Protein AF-A0A8W8KT89-F1 (afdb_monomer_lite)

Structure (mmCIF, N/CA/C/O backbone):
data_AF-A0A8W8KT89-F1
#
_entry.id   AF-A0A8W8KT89-F1
#
loop_
_atom_site.group_PDB
_atom_site.id
_atom_site.type_symbol
_atom_site.label_atom_id
_atom_site.label_alt_id
_atom_site.label_comp_id
_atom_site.label_asym_id
_atom_site.label_entity_id
_atom_site.label_seq_id
_atom_site.pdbx_PDB_ins_code
_atom_site.Cartn_x
_atom_site.Cartn_y
_atom_site.Cartn_z
_atom_site.occupancy
_atom_site.B_iso_or_equiv
_atom_site.auth_seq_id
_atom_site.auth_comp_id
_atom_site.auth_asym_id
_atom_site.auth_atom_id
_atom_site.pdbx_PDB_model_num
ATOM 1 N N . GLU A 1 1 ? -11.432 0.032 12.625 1.00 91.94 1 GLU A N 1
ATOM 2 C CA . GLU A 1 1 ? -12.536 -0.492 11.787 1.00 91.94 1 GLU A CA 1
ATOM 3 C C . GLU A 1 1 ? -13.629 0.538 11.525 1.00 91.94 1 GLU A C 1
ATOM 5 O O . GLU A 1 1 ? -14.061 0.648 10.392 1.00 91.94 1 GLU A O 1
ATOM 10 N N . ASN A 1 2 ? -14.069 1.304 12.526 1.00 95.12 2 ASN A N 1
ATOM 11 C CA . ASN A 1 2 ? -15.087 2.347 12.356 1.00 95.12 2 ASN A CA 1
ATOM 12 C C . ASN A 1 2 ? -14.572 3.722 12.818 1.00 95.12 2 ASN A C 1
ATOM 14 O O . ASN A 1 2 ? -13.565 3.812 13.529 1.00 95.12 2 ASN A O 1
ATOM 18 N N . ILE A 1 3 ? -15.290 4.781 12.432 1.00 96.19 3 ILE A N 1
ATOM 19 C CA . ILE A 1 3 ? -14.916 6.166 12.741 1.00 96.19 3 ILE A CA 1
ATOM 20 C C . ILE A 1 3 ? -14.977 6.481 14.244 1.00 96.19 3 ILE A C 1
ATOM 22 O O . ILE A 1 3 ? -14.142 7.232 14.736 1.00 96.19 3 ILE A O 1
ATOM 26 N N . PHE A 1 4 ? -15.885 5.858 15.007 1.00 96.62 4 PHE A N 1
ATOM 27 C CA . PHE A 1 4 ? -15.988 6.073 16.457 1.00 96.62 4 PHE A CA 1
ATOM 28 C C . PHE A 1 4 ? -14.731 5.594 17.189 1.00 96.62 4 PHE A C 1
ATOM 30 O O . PHE A 1 4 ? -14.182 6.323 18.011 1.00 96.62 4 PHE A O 1
ATOM 37 N N . GLY A 1 5 ? -14.238 4.397 16.856 1.00 95.75 5 GLY A N 1
ATOM 38 C CA . GLY A 1 5 ? -12.979 3.874 17.382 1.00 95.75 5 GLY A CA 1
ATOM 39 C C . GLY A 1 5 ? -11.785 4.750 16.994 1.00 95.75 5 GLY A C 1
ATOM 40 O O . GLY A 1 5 ? -10.947 5.040 17.843 1.00 95.75 5 GLY A O 1
ATOM 41 N N . ALA A 1 6 ? -11.733 5.228 15.744 1.00 96.44 6 ALA A N 1
ATOM 42 C CA . ALA A 1 6 ? -10.672 6.128 15.282 1.00 96.44 6 ALA A CA 1
ATOM 43 C C . ALA A 1 6 ? -10.654 7.448 16.070 1.00 96.44 6 ALA A C 1
ATOM 45 O O . ALA A 1 6 ? -9.627 7.809 16.642 1.00 96.44 6 ALA A O 1
ATOM 46 N N . VAL A 1 7 ? -11.804 8.120 16.179 1.00 96.31 7 VAL A N 1
ATOM 47 C CA . VAL A 1 7 ? -11.950 9.369 16.940 1.00 96.31 7 VAL A CA 1
ATOM 48 C C . VAL A 1 7 ? -11.612 9.155 18.415 1.00 96.31 7 VAL A C 1
ATOM 50 O O . VAL A 1 7 ? -10.876 9.949 18.996 1.00 96.31 7 VAL A O 1
ATOM 53 N N . LYS A 1 8 ? -12.080 8.058 19.023 1.00 96.00 8 LYS A N 1
ATOM 54 C CA . LYS A 1 8 ? -11.758 7.721 20.414 1.00 96.00 8 LYS A CA 1
ATOM 55 C C . LYS A 1 8 ? -10.253 7.564 20.633 1.00 96.00 8 LYS A C 1
ATOM 57 O O . LYS A 1 8 ? -9.749 8.070 21.631 1.00 96.00 8 LYS A O 1
ATOM 62 N N . ASN A 1 9 ? -9.548 6.897 19.720 1.00 94.56 9 ASN A N 1
ATOM 63 C CA . ASN A 1 9 ? -8.099 6.709 19.824 1.00 94.56 9 ASN A CA 1
ATOM 64 C C . ASN A 1 9 ? -7.338 8.035 19.684 1.00 94.56 9 ASN A C 1
ATOM 66 O O . ASN A 1 9 ? -6.440 8.294 20.478 1.00 94.56 9 ASN A O 1
ATOM 70 N N . ILE A 1 10 ? -7.747 8.911 18.759 1.00 94.19 10 ILE A N 1
ATOM 71 C CA . ILE A 1 10 ? -7.170 10.261 18.633 1.00 94.19 10 ILE A CA 1
ATOM 72 C C . ILE A 1 10 ? -7.368 11.055 19.932 1.00 94.19 10 ILE A C 1
ATOM 74 O O . ILE A 1 10 ? -6.449 11.727 20.407 1.00 94.19 10 ILE A O 1
ATOM 78 N N . ILE A 1 11 ? -8.556 10.961 20.539 1.00 93.81 11 ILE A N 1
ATOM 79 C CA . ILE A 1 11 ? -8.840 11.611 21.822 1.00 93.81 11 ILE A CA 1
ATOM 80 C C . ILE A 1 11 ? -7.943 11.044 22.928 1.00 93.81 11 ILE A C 1
ATOM 82 O O . ILE A 1 11 ? -7.330 11.826 23.649 1.00 93.81 11 ILE A O 1
ATOM 86 N N . ASP A 1 12 ? -7.811 9.719 23.041 1.00 93.12 12 ASP A N 1
ATOM 87 C CA . ASP A 1 12 ? -6.927 9.083 24.028 1.00 93.12 12 ASP A CA 1
ATOM 88 C C . ASP A 1 12 ? -5.473 9.552 23.899 1.00 93.12 12 ASP A C 1
ATOM 90 O O . ASP A 1 12 ? -4.820 9.828 24.904 1.00 93.12 12 ASP A O 1
ATOM 94 N N . GLU A 1 13 ? -4.947 9.620 22.674 1.00 92.25 13 GLU A N 1
ATOM 95 C CA . GLU A 1 13 ? -3.580 10.075 22.406 1.00 92.25 13 GLU A CA 1
ATOM 96 C C . GLU A 1 13 ? -3.400 11.548 22.781 1.00 92.25 13 GLU A C 1
ATOM 98 O O . GLU A 1 13 ? -2.441 11.906 23.468 1.00 92.25 13 GLU A O 1
ATOM 103 N N . THR A 1 14 ? -4.369 12.390 22.421 1.00 90.94 14 THR A N 1
ATOM 104 C CA . THR A 1 14 ? -4.358 13.822 22.749 1.00 90.94 14 THR A CA 1
ATOM 105 C C . THR A 1 14 ? -4.459 14.065 24.259 1.00 90.94 14 THR A C 1
ATOM 107 O O . THR A 1 14 ? -3.798 14.954 24.796 1.00 90.94 14 THR A O 1
ATOM 110 N N . LEU A 1 15 ? -5.250 13.264 24.980 1.00 90.00 15 LEU A N 1
ATOM 111 C CA . LEU A 1 15 ? -5.388 13.363 26.437 1.00 90.00 15 LEU A CA 1
ATOM 112 C C . LEU A 1 15 ? -4.126 12.904 27.187 1.00 90.00 15 LEU A C 1
ATOM 114 O O . LEU A 1 15 ? -3.867 13.385 28.292 1.00 90.00 15 LEU A O 1
ATOM 118 N N . LYS A 1 16 ? -3.336 11.995 26.598 1.00 87.88 16 LYS A N 1
ATOM 119 C CA . LYS A 1 16 ? -2.033 11.554 27.131 1.00 87.88 16 LYS A CA 1
ATOM 120 C C . LYS A 1 16 ? -0.905 12.555 26.863 1.00 87.88 1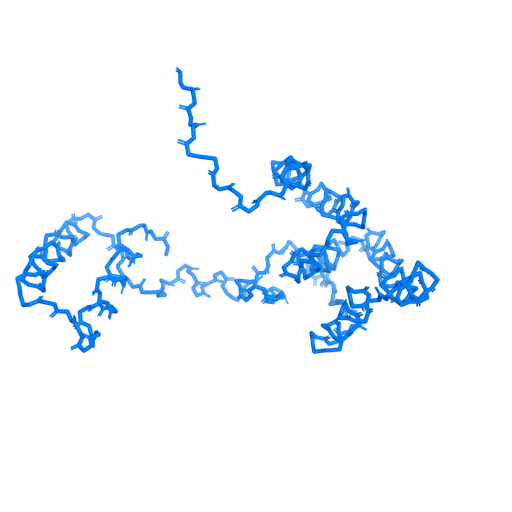6 LYS A C 1
ATOM 122 O O . LYS A 1 16 ? 0.124 12.493 27.538 1.00 87.88 16 LYS A O 1
ATOM 127 N N . ALA A 1 17 ? -1.063 13.456 25.893 1.00 86.12 17 ALA A N 1
ATOM 128 C CA . ALA A 1 17 ? -0.056 14.460 25.571 1.00 86.12 17 ALA A CA 1
ATOM 129 C C . ALA A 1 17 ? 0.103 15.484 26.716 1.00 86.12 17 ALA A C 1
ATOM 131 O O . ALA A 1 17 ? -0.873 15.958 27.296 1.00 86.12 17 ALA A O 1
ATOM 132 N N . LYS A 1 18 ? 1.353 15.849 27.042 1.00 68.69 18 LYS A N 1
ATOM 133 C CA . LYS A 1 18 ? 1.703 16.692 28.208 1.00 68.69 18 LYS A CA 1
ATOM 134 C C . LYS A 1 18 ? 1.231 18.155 28.117 1.00 68.69 18 LYS A C 1
ATOM 136 O O . LYS A 1 18 ? 1.297 18.861 29.115 1.00 68.69 18 LYS A O 1
ATOM 141 N N . SER A 1 19 ? 0.792 18.620 26.948 1.00 68.94 19 SER A N 1
ATOM 142 C CA . SER A 1 19 ? 0.569 20.040 26.632 1.00 68.94 19 SER A CA 1
ATOM 143 C C . SER A 1 19 ? -0.903 20.426 26.433 1.00 68.94 19 SER A C 1
ATOM 145 O O . SER A 1 19 ? -1.191 21.457 25.825 1.00 68.94 19 SER A O 1
ATOM 147 N N . THR A 1 20 ? -1.847 19.604 26.889 1.00 69.38 20 THR A N 1
ATOM 148 C CA . THR A 1 20 ? -3.274 19.862 26.660 1.00 69.38 20 THR A CA 1
ATOM 149 C C . THR A 1 20 ? -3.823 20.819 27.715 1.00 69.38 20 THR A C 1
ATOM 151 O O . THR A 1 20 ? -3.840 20.501 28.902 1.00 69.38 20 THR A O 1
ATOM 154 N N . ASP A 1 21 ? -4.285 21.988 27.264 1.00 84.19 21 ASP A N 1
ATOM 155 C CA . ASP A 1 21 ? -4.989 22.974 28.088 1.00 84.19 21 ASP A CA 1
ATOM 156 C C . ASP A 1 21 ? -6.115 22.326 28.919 1.00 84.19 21 ASP A C 1
ATOM 158 O O . ASP A 1 21 ? -6.858 21.468 28.430 1.00 84.19 21 ASP A O 1
ATOM 162 N N . GLN A 1 22 ? -6.249 22.741 30.181 1.00 86.12 22 GLN A N 1
ATOM 163 C CA . GLN A 1 22 ? -7.135 22.092 31.150 1.00 86.12 22 GLN A CA 1
ATOM 164 C C . GLN A 1 22 ? -8.619 22.205 30.763 1.00 86.12 22 GLN A C 1
ATOM 166 O O . GLN A 1 22 ? -9.406 21.302 31.059 1.00 86.12 22 GLN A O 1
ATOM 171 N N . GLU A 1 23 ? -9.024 23.287 30.094 1.00 88.56 23 GLU A N 1
ATOM 172 C CA . GLU A 1 23 ? -10.396 23.455 29.615 1.00 88.56 23 GLU A CA 1
ATOM 173 C C . GLU A 1 23 ? -10.666 22.561 28.399 1.00 88.56 23 GLU A C 1
ATOM 175 O O . GLU A 1 23 ? -11.680 21.853 28.353 1.00 88.56 23 GLU A O 1
ATOM 180 N N . LYS A 1 24 ? -9.732 22.524 27.439 1.00 88.19 24 LYS A N 1
ATOM 181 C CA . LYS A 1 24 ? -9.804 21.605 26.290 1.00 88.19 24 LYS A CA 1
ATOM 182 C C . LYS A 1 24 ? -9.860 20.149 26.740 1.00 88.19 24 LYS A C 1
ATOM 184 O O . LYS A 1 24 ? -10.676 19.388 26.223 1.00 88.19 24 LYS A O 1
ATOM 189 N N . LYS A 1 25 ? -9.059 19.781 27.741 1.00 90.06 25 LYS A N 1
ATOM 190 C CA . LYS A 1 25 ? -9.043 18.439 28.326 1.00 90.06 25 LYS A CA 1
ATOM 191 C C . LYS A 1 25 ? -10.423 18.031 28.844 1.00 90.06 25 LYS A C 1
ATOM 193 O O . LYS A 1 25 ? -10.951 17.010 28.411 1.00 90.06 25 LYS A O 1
ATOM 198 N N . LYS A 1 26 ? -11.059 18.874 29.666 1.00 92.31 26 LYS A N 1
ATOM 199 C CA . LYS A 1 26 ? -12.420 18.627 30.179 1.00 92.31 26 LYS A CA 1
ATOM 200 C C . LYS A 1 26 ? -13.448 18.465 29.056 1.00 92.31 26 LYS A C 1
ATOM 202 O O . LYS A 1 26 ? -14.294 17.574 29.110 1.00 92.31 26 LYS A O 1
ATOM 207 N N . LYS A 1 27 ? -13.380 19.311 28.019 1.00 93.69 27 LYS A N 1
ATOM 208 C CA . LYS A 1 27 ? -14.268 19.220 26.845 1.00 93.69 27 LYS A CA 1
ATOM 209 C C . LYS A 1 27 ? -14.081 17.896 26.094 1.00 93.69 27 LYS A C 1
ATOM 211 O O . LYS A 1 27 ? -15.073 17.270 25.719 1.00 93.69 27 LYS A O 1
ATOM 216 N N . MET A 1 28 ? -12.837 17.454 25.908 1.00 93.69 28 MET A N 1
ATOM 217 C CA . MET A 1 28 ? -12.517 16.183 25.252 1.00 93.69 28 MET A CA 1
ATOM 218 C C . MET A 1 28 ? -12.957 14.972 26.077 1.00 93.69 28 MET A C 1
ATOM 220 O O . MET A 1 28 ? -13.547 14.058 25.511 1.00 93.69 28 MET A O 1
ATOM 224 N N . GLU A 1 29 ? -12.747 14.979 27.394 1.00 94.88 29 GLU A N 1
ATOM 225 C CA . GLU A 1 29 ? -13.217 13.920 28.303 1.00 94.88 29 GLU A CA 1
ATOM 226 C C . GLU A 1 29 ? -14.750 13.802 28.279 1.00 94.88 29 GLU A C 1
ATOM 228 O O . GLU A 1 29 ? -15.299 12.703 28.172 1.00 94.88 29 GLU A O 1
ATOM 233 N N . HIS A 1 30 ? -15.459 14.936 28.287 1.00 95.88 30 HIS A N 1
ATOM 234 C CA . HIS A 1 30 ? -16.921 14.956 28.172 1.00 95.88 30 HIS A CA 1
ATOM 235 C C . HIS A 1 30 ? -17.408 14.394 26.834 1.00 95.88 30 HIS A C 1
ATOM 237 O O . HIS A 1 30 ? -18.320 13.564 26.790 1.00 95.88 30 HIS A O 1
ATOM 243 N N . PHE A 1 31 ? -16.792 14.820 25.728 1.00 96.81 31 PHE A N 1
ATOM 244 C CA . PHE A 1 31 ? -17.122 14.301 24.402 1.00 96.81 31 PHE A CA 1
ATOM 245 C C . PHE A 1 31 ? -16.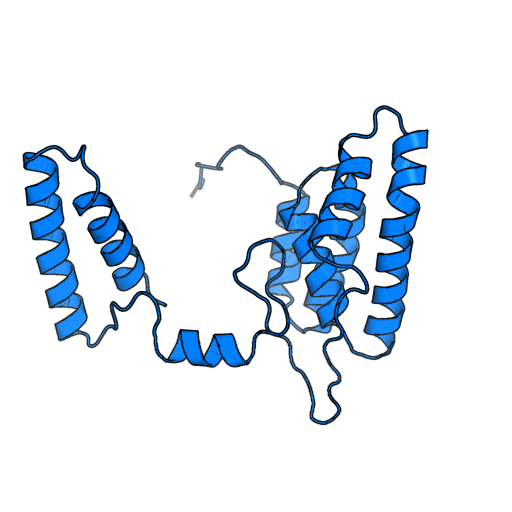814 12.804 24.287 1.00 96.81 31 PHE A C 1
ATOM 247 O O . PHE A 1 31 ? -17.642 12.046 23.782 1.00 96.81 31 PHE A O 1
ATOM 254 N N . GLN A 1 32 ? -15.673 12.359 24.819 1.00 96.81 32 GLN A N 1
ATOM 255 C CA . GLN A 1 32 ? -15.297 10.951 24.856 1.00 96.81 32 GLN A CA 1
ATOM 256 C C . GLN A 1 32 ? -16.321 10.113 25.620 1.00 96.81 32 GLN A C 1
ATOM 258 O O . GLN A 1 32 ? -16.725 9.068 25.121 1.00 96.81 32 GLN A O 1
ATOM 263 N N . SER A 1 33 ? -16.780 10.575 26.786 1.00 97.19 33 SER A N 1
ATOM 264 C CA . SER A 1 33 ? -17.811 9.883 27.568 1.00 97.19 33 SER A CA 1
ATOM 265 C C . SER A 1 33 ? -19.100 9.700 26.759 1.00 97.19 33 SER A C 1
ATOM 267 O O . SER A 1 33 ? -19.625 8.590 26.655 1.00 97.19 33 SER A O 1
ATOM 269 N N . LYS A 1 34 ? -19.566 10.756 26.076 1.00 97.94 34 LYS A N 1
ATOM 270 C CA . LYS A 1 34 ? -20.728 10.669 25.176 1.00 97.94 34 LYS A CA 1
ATOM 271 C C . LYS A 1 34 ? -20.506 9.689 24.023 1.00 97.94 34 LYS A C 1
ATOM 273 O O . LYS A 1 34 ? -21.401 8.903 23.722 1.00 97.94 34 LYS A O 1
ATOM 278 N N . LEU A 1 35 ? -19.326 9.718 23.400 1.00 97.81 35 LEU A N 1
ATOM 279 C CA . LEU A 1 35 ? -18.951 8.811 22.315 1.00 97.81 35 LEU A CA 1
ATOM 280 C C . LEU A 1 35 ? -18.946 7.352 22.784 1.00 97.81 35 LEU A C 1
ATOM 282 O O . LEU A 1 35 ? -19.507 6.493 22.106 1.00 97.81 35 LEU A O 1
ATOM 286 N N . VAL A 1 36 ? -18.345 7.072 23.945 1.00 97.81 36 VAL A N 1
ATOM 287 C CA . VAL A 1 36 ? -18.273 5.725 24.528 1.00 97.81 36 VAL A CA 1
ATOM 288 C C . VAL A 1 36 ? -19.665 5.206 24.860 1.00 97.81 36 VAL A C 1
ATOM 290 O O . VAL A 1 36 ? -19.997 4.092 24.459 1.00 97.81 36 VAL A O 1
ATOM 293 N N . ASN A 1 37 ? -20.501 6.023 25.505 1.00 98.06 37 ASN A N 1
ATOM 294 C CA . ASN A 1 37 ? -21.879 5.650 25.815 1.00 98.06 37 ASN A CA 1
ATOM 295 C C . ASN A 1 37 ? -22.665 5.346 24.535 1.00 98.06 37 ASN A C 1
ATOM 297 O O . ASN A 1 37 ? -23.291 4.294 24.432 1.00 98.06 37 ASN A O 1
ATOM 301 N N . PHE A 1 38 ? -22.584 6.213 23.519 1.00 98.00 38 PHE A N 1
ATOM 302 C CA . PHE A 1 38 ? -23.246 5.973 22.236 1.00 98.00 38 PHE A CA 1
ATOM 303 C C . PHE A 1 38 ? -22.792 4.650 21.607 1.00 98.00 38 PHE A C 1
ATOM 305 O O . PHE A 1 38 ? -23.626 3.815 21.257 1.00 98.00 38 PHE A O 1
ATOM 312 N N . ALA A 1 39 ? -21.480 4.424 21.519 1.00 97.38 39 ALA A N 1
ATOM 313 C CA . ALA A 1 39 ? -20.924 3.204 20.950 1.00 97.38 39 ALA A CA 1
ATOM 314 C C . ALA A 1 39 ? -21.391 1.951 21.702 1.00 97.38 39 ALA A C 1
ATOM 316 O O . ALA A 1 39 ? -21.790 0.984 21.060 1.00 97.38 39 ALA A O 1
ATOM 317 N N . GLN A 1 40 ? -21.426 1.986 23.038 1.00 96.69 40 GLN A N 1
ATOM 318 C CA . GLN A 1 40 ? -21.960 0.894 23.857 1.00 96.69 40 GLN A CA 1
ATOM 319 C C . GLN A 1 40 ? -23.437 0.626 23.550 1.00 96.69 40 GLN A C 1
ATOM 321 O O . GLN A 1 40 ? -23.791 -0.513 23.259 1.00 96.69 40 GLN A O 1
ATOM 326 N N . THR A 1 41 ? -24.289 1.662 23.522 1.00 97.56 41 THR A N 1
ATOM 327 C CA . THR A 1 41 ? -25.724 1.490 23.207 1.00 97.56 41 THR A CA 1
ATOM 328 C C . THR A 1 41 ? -25.980 0.949 21.800 1.00 97.56 41 THR A C 1
ATOM 330 O O . THR A 1 41 ? -27.024 0.353 21.548 1.00 97.56 41 THR A O 1
ATOM 333 N N . LYS A 1 42 ? -25.038 1.157 20.874 1.00 97.19 42 LYS A N 1
ATOM 334 C CA . LYS A 1 42 ? -25.119 0.700 19.483 1.00 97.19 42 LYS A CA 1
ATOM 335 C C . LYS A 1 42 ? -24.310 -0.570 19.206 1.00 97.19 42 LYS A C 1
ATOM 337 O O . LYS A 1 42 ? -24.284 -1.012 18.063 1.00 97.19 42 LYS A O 1
ATOM 342 N N . GLY A 1 43 ? -23.644 -1.149 20.210 1.00 95.38 43 GLY A N 1
ATOM 343 C CA . GLY A 1 43 ? -22.795 -2.332 20.036 1.00 95.38 43 GLY A CA 1
ATOM 344 C C . GLY A 1 43 ? -21.567 -2.102 19.141 1.00 95.38 43 GLY A C 1
ATOM 345 O O . GLY A 1 43 ? -21.067 -3.036 18.520 1.00 95.38 43 GLY A O 1
ATOM 346 N N . ILE A 1 44 ? -21.077 -0.865 19.040 1.00 95.69 44 ILE A N 1
ATOM 347 C CA . ILE A 1 44 ? -19.941 -0.497 18.188 1.00 95.69 44 ILE A CA 1
ATOM 348 C C . ILE A 1 44 ? -18.629 -0.775 18.929 1.00 95.69 44 ILE A C 1
ATOM 350 O O . ILE A 1 44 ? -18.368 -0.231 20.003 1.00 95.69 44 ILE A O 1
ATOM 354 N N . CYS A 1 45 ? -17.755 -1.584 18.328 1.00 94.31 45 CYS A N 1
ATOM 355 C CA . CYS A 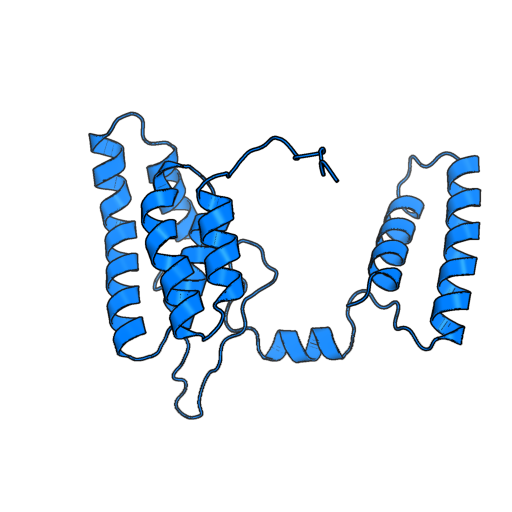1 45 ? -16.429 -1.859 18.877 1.00 94.31 45 CYS A CA 1
ATOM 356 C C . CYS A 1 45 ? -15.518 -0.620 18.783 1.00 94.31 45 CYS A C 1
ATOM 358 O O . CYS A 1 45 ? -15.254 -0.121 17.690 1.00 94.31 45 CYS A O 1
ATOM 360 N N . LEU A 1 46 ? -14.989 -0.157 19.920 1.00 96.00 46 LEU A N 1
ATOM 361 C CA . LEU A 1 46 ? -14.048 0.974 19.997 1.00 96.00 46 LEU A CA 1
ATOM 362 C C . LEU A 1 46 ? -12.572 0.550 20.079 1.00 96.00 46 LEU A C 1
ATOM 364 O O . LEU A 1 46 ? -11.703 1.383 20.329 1.00 96.00 46 LEU A O 1
ATOM 368 N N . ALA A 1 47 ? -12.267 -0.739 19.916 1.00 93.00 47 ALA A N 1
ATOM 369 C CA . ALA A 1 47 ? -10.895 -1.227 20.000 1.00 93.00 47 ALA A CA 1
ATOM 370 C C . ALA A 1 47 ? -10.043 -0.716 18.826 1.00 93.00 47 ALA A C 1
ATOM 372 O O . ALA A 1 47 ? -10.488 -0.711 17.677 1.00 93.00 47 ALA A O 1
ATOM 373 N N . LEU A 1 48 ? -8.782 -0.366 19.104 1.00 90.81 48 LEU A N 1
ATOM 374 C CA . LEU A 1 48 ? -7.792 -0.006 18.079 1.00 90.81 48 LEU A CA 1
ATOM 375 C C . LEU A 1 48 ? -7.575 -1.141 17.062 1.00 90.81 48 LEU A C 1
ATOM 377 O O . LEU A 1 48 ? -7.384 -0.887 15.877 1.00 90.81 48 LEU A O 1
ATOM 381 N N . GLN A 1 49 ? -7.635 -2.393 17.524 1.00 92.94 49 GLN A N 1
ATOM 382 C CA . GLN A 1 49 ? -7.552 -3.597 16.696 1.00 92.94 49 GLN A CA 1
ATOM 383 C C . GLN A 1 49 ? -8.766 -4.487 16.968 1.00 92.94 49 GLN A C 1
ATOM 385 O O . GLN A 1 49 ? -8.808 -5.193 17.981 1.00 92.94 49 GLN A O 1
ATOM 390 N N . SER A 1 50 ? -9.749 -4.459 16.068 1.00 93.44 50 SER A N 1
ATOM 391 C CA . SER A 1 50 ? -10.934 -5.312 16.170 1.00 93.44 50 SER A CA 1
ATOM 392 C C . SER A 1 50 ? -10.629 -6.767 15.764 1.00 93.44 50 SER A C 1
ATOM 394 O O . SER A 1 50 ? -9.619 -7.038 15.101 1.00 93.44 50 SER A O 1
ATOM 396 N N . PRO A 1 51 ? -11.475 -7.740 16.151 1.00 93.19 51 PRO A N 1
ATOM 397 C CA . PRO A 1 51 ? -11.315 -9.133 15.732 1.00 93.19 51 PRO A CA 1
ATOM 398 C C . PRO A 1 51 ? -11.269 -9.315 14.208 1.00 93.19 51 PRO A C 1
ATOM 400 O O . PRO A 1 51 ? -10.434 -10.070 13.715 1.00 93.19 51 PRO A O 1
ATOM 403 N N . SER A 1 52 ? -12.094 -8.583 13.456 1.00 94.94 52 SER A N 1
ATOM 404 C CA . SER A 1 52 ? -12.101 -8.587 11.986 1.00 94.94 52 SER A CA 1
ATOM 405 C C . SER A 1 52 ? -10.803 -8.023 11.399 1.00 94.94 52 SER A C 1
ATOM 407 O O . SER A 1 52 ? -10.246 -8.621 10.482 1.00 94.94 52 SER A O 1
ATOM 409 N N . MET A 1 53 ? -10.241 -6.945 11.965 1.00 96.62 53 MET A N 1
ATOM 410 C CA . MET A 1 53 ? -8.924 -6.426 11.560 1.00 96.62 53 MET A CA 1
ATOM 411 C C . MET A 1 53 ? -7.820 -7.470 11.773 1.00 96.62 53 MET A C 1
ATOM 413 O O . MET A 1 53 ? -6.972 -7.666 10.901 1.00 96.62 53 MET A O 1
ATOM 417 N N . LYS A 1 54 ? -7.852 -8.199 12.897 1.00 95.81 54 LYS A N 1
ATOM 418 C CA . LYS A 1 54 ? -6.912 -9.302 13.158 1.00 95.81 54 LYS A CA 1
ATOM 419 C C . LYS A 1 54 ? -7.094 -10.455 12.170 1.00 95.81 54 LYS A C 1
ATOM 421 O O . LYS A 1 54 ? -6.101 -11.001 11.703 1.00 95.81 54 LYS A O 1
ATOM 426 N N . GLN A 1 55 ? -8.332 -10.814 11.830 1.00 96.94 55 GLN A N 1
ATOM 427 C CA . GLN A 1 55 ? -8.618 -11.832 10.813 1.00 96.94 55 GLN A CA 1
ATOM 428 C C . GLN A 1 55 ? -8.128 -11.400 9.428 1.00 96.94 55 GLN A C 1
ATOM 430 O O . GLN A 1 55 ? -7.487 -12.188 8.740 1.00 96.94 55 GLN A O 1
ATOM 435 N N . ARG A 1 56 ? -8.352 -10.139 9.046 1.00 97.75 56 ARG A N 1
ATOM 436 C CA . ARG A 1 56 ? -7.828 -9.562 7.805 1.00 97.75 56 ARG A CA 1
ATOM 437 C C . ARG A 1 56 ? -6.307 -9.621 7.769 1.00 97.75 56 ARG A C 1
ATOM 439 O O . ARG A 1 56 ? -5.754 -9.997 6.746 1.00 97.75 56 ARG A O 1
ATOM 446 N N . ASN A 1 57 ? -5.631 -9.305 8.875 1.00 97.06 57 ASN A N 1
ATOM 447 C CA . ASN A 1 57 ? -4.168 -9.351 8.954 1.00 97.06 57 ASN A CA 1
ATOM 448 C C . ASN A 1 57 ? -3.579 -10.746 8.707 1.00 97.06 57 ASN A C 1
ATOM 450 O O . ASN A 1 57 ? -2.444 -10.824 8.258 1.00 97.06 57 ASN A O 1
ATOM 454 N N . LYS A 1 58 ? -4.340 -11.824 8.940 1.00 97.50 58 LYS A N 1
ATOM 455 C CA . LYS A 1 58 ? -3.922 -13.189 8.579 1.00 97.50 58 LYS A CA 1
ATOM 456 C C . LYS A 1 58 ? -3.944 -13.454 7.069 1.00 97.50 58 LYS A C 1
ATOM 458 O O . LYS A 1 58 ? -3.328 -14.409 6.631 1.00 97.50 58 LYS A O 1
ATOM 463 N N . LYS A 1 59 ? -4.672 -12.641 6.296 1.00 97.75 59 LYS A N 1
ATOM 464 C CA . LYS A 1 59 ? -4.781 -12.732 4.829 1.00 97.75 59 LYS A CA 1
ATOM 465 C C . LYS A 1 59 ? -3.846 -11.761 4.102 1.00 97.75 59 LYS A C 1
ATOM 467 O O . LYS A 1 59 ? -3.921 -11.634 2.887 1.00 97.75 59 LYS A O 1
ATOM 472 N N . VAL A 1 60 ? -3.052 -10.990 4.845 1.00 98.44 60 VAL A N 1
ATOM 473 C CA . VAL A 1 60 ? -2.130 -10.013 4.262 1.00 98.44 60 VAL A CA 1
ATOM 474 C C . VAL A 1 60 ? -0.928 -10.750 3.702 1.00 98.44 60 VAL A C 1
ATOM 476 O O . VAL A 1 60 ? -0.252 -11.438 4.460 1.00 98.44 60 VAL A O 1
ATOM 479 N N . VAL A 1 61 ? -0.658 -10.563 2.411 1.00 98.00 61 VAL A N 1
ATOM 480 C CA . VAL A 1 61 ? 0.458 -11.223 1.712 1.00 98.00 61 VAL A CA 1
ATOM 481 C C . VAL A 1 61 ? 1.740 -10.385 1.740 1.00 98.00 61 VAL A C 1
ATOM 483 O O . VAL A 1 61 ? 2.824 -10.925 1.919 1.00 98.00 61 VAL A O 1
ATOM 486 N N . CYS A 1 62 ? 1.613 -9.054 1.707 1.00 97.31 62 CYS A N 1
ATOM 487 C CA . CYS A 1 62 ? 2.718 -8.113 1.899 1.00 97.31 62 CYS A CA 1
ATOM 488 C C . CYS A 1 62 ? 2.258 -6.884 2.686 1.00 97.31 62 CYS A C 1
ATOM 490 O O . CYS A 1 62 ? 1.089 -6.503 2.629 1.00 97.31 62 CYS A O 1
ATOM 492 N N . LYS A 1 63 ? 3.163 -6.244 3.436 1.00 97.62 63 LYS A N 1
ATOM 493 C CA . LYS A 1 63 ? 2.892 -4.988 4.155 1.00 97.62 63 LYS A CA 1
ATOM 494 C C . LYS A 1 63 ? 3.027 -3.730 3.299 1.00 97.62 63 LYS A C 1
ATOM 496 O O . LYS A 1 63 ? 2.370 -2.744 3.661 1.00 97.62 63 LYS A O 1
ATOM 501 N N . SER A 1 64 ? 3.828 -3.810 2.231 1.00 97.50 64 SER A N 1
ATOM 502 C CA . SER A 1 64 ? 4.313 -2.701 1.402 1.00 97.50 64 SER A CA 1
ATOM 503 C C . SER A 1 64 ? 4.896 -1.546 2.238 1.00 97.50 64 SER A C 1
ATOM 505 O O . SER A 1 64 ? 4.937 -1.583 3.475 1.00 97.50 64 SER A O 1
ATOM 507 N N . PHE A 1 65 ? 5.376 -0.489 1.592 1.00 98.19 65 PHE A N 1
ATOM 508 C CA . PHE A 1 65 ? 6.046 0.629 2.257 1.00 98.19 65 PHE A CA 1
ATOM 509 C C . PHE A 1 65 ? 5.131 1.401 3.207 1.00 98.19 65 PHE A C 1
ATOM 511 O O . PHE A 1 65 ? 5.608 1.927 4.212 1.00 98.19 65 PHE A O 1
ATOM 518 N N . HIS A 1 66 ? 3.824 1.437 2.936 1.00 97.50 66 HIS A N 1
ATOM 519 C CA . HIS A 1 66 ? 2.855 2.133 3.783 1.00 97.50 66 HIS A CA 1
ATOM 520 C C . HIS A 1 66 ? 2.434 1.338 5.034 1.00 97.50 66 HIS A C 1
ATOM 522 O O . HIS A 1 66 ? 1.720 1.856 5.890 1.00 97.50 66 HIS A O 1
ATOM 528 N N . GLY A 1 67 ? 2.806 0.056 5.144 1.00 97.62 67 GLY A N 1
ATOM 529 C CA . GLY A 1 67 ? 2.568 -0.776 6.331 1.00 97.62 67 GLY A CA 1
ATOM 530 C C . GLY A 1 67 ? 1.128 -1.264 6.559 1.00 97.62 67 GLY A C 1
ATOM 531 O O . GLY A 1 67 ? 0.915 -2.189 7.350 1.00 97.62 67 GLY A O 1
ATOM 532 N N . ALA A 1 68 ? 0.125 -0.715 5.863 1.00 97.25 68 ALA A N 1
ATOM 533 C CA . ALA A 1 68 ? -1.260 -1.193 5.945 1.00 97.25 68 ALA A CA 1
ATOM 534 C C . ALA A 1 68 ? -1.430 -2.624 5.396 1.00 97.25 68 ALA A C 1
ATOM 536 O O . ALA A 1 68 ? -2.284 -3.378 5.866 1.00 97.25 68 ALA A O 1
ATOM 537 N N . GLY A 1 69 ? -0.581 -3.019 4.448 1.00 97.94 69 GLY A N 1
ATOM 538 C CA . GLY A 1 69 ? -0.569 -4.308 3.771 1.00 97.94 69 GLY A CA 1
ATOM 539 C C . GLY A 1 69 ? -1.653 -4.530 2.729 1.00 97.94 69 GLY A C 1
ATOM 540 O O . GLY A 1 69 ? -2.708 -3.897 2.763 1.00 97.94 69 GLY A O 1
ATOM 541 N N . ILE A 1 70 ? -1.387 -5.464 1.823 1.00 98.38 70 ILE A N 1
ATOM 542 C CA . ILE A 1 70 ? -2.233 -5.839 0.692 1.00 98.38 70 ILE A CA 1
ATOM 543 C C . ILE A 1 70 ? -2.826 -7.233 0.900 1.00 98.38 70 ILE A C 1
ATOM 545 O O . ILE A 1 70 ? -2.232 -8.096 1.545 1.00 98.38 70 ILE A O 1
ATOM 549 N N . VAL A 1 71 ? -4.029 -7.430 0.372 1.00 98.56 71 VAL A N 1
ATOM 550 C CA . VAL A 1 71 ? -4.729 -8.719 0.345 1.00 98.56 71 VAL A CA 1
ATOM 551 C C . VAL A 1 71 ? -5.125 -8.961 -1.101 1.00 98.56 71 VAL A C 1
ATOM 553 O O . VAL A 1 71 ? -5.785 -8.108 -1.700 1.00 98.56 71 VAL A O 1
ATOM 556 N N . VAL A 1 72 ? -4.739 -10.102 -1.651 1.00 98.31 72 VAL A N 1
ATOM 557 C CA . VAL A 1 72 ? -5.135 -10.567 -2.984 1.00 98.31 72 VAL A CA 1
ATOM 558 C C . VAL A 1 72 ? -5.669 -11.998 -2.877 1.00 98.31 72 VAL A C 1
ATOM 560 O O . VAL A 1 72 ? -5.408 -12.656 -1.865 1.00 98.31 72 VAL A O 1
ATOM 563 N N . PRO A 1 73 ? -6.481 -12.466 -3.836 1.00 97.94 73 PRO A N 1
ATOM 564 C CA . PRO A 1 73 ? -6.820 -13.880 -3.918 1.00 97.94 73 PRO A CA 1
ATOM 565 C C . PRO A 1 73 ? -5.538 -14.704 -4.070 1.00 97.94 73 PRO A C 1
ATOM 567 O O . PRO A 1 73 ? -4.688 -14.342 -4.873 1.00 97.94 73 PRO A O 1
ATOM 570 N N . VAL A 1 74 ? -5.415 -15.774 -3.290 1.00 97.81 74 VAL A N 1
ATOM 571 C CA . VAL A 1 74 ? -4.374 -16.796 -3.435 1.00 97.81 74 VAL A CA 1
ATOM 572 C C . VAL A 1 74 ? -5.099 -18.134 -3.412 1.00 97.81 74 VAL A C 1
ATOM 574 O O . VAL A 1 74 ? -5.922 -18.366 -2.517 1.00 97.81 74 VAL A O 1
ATOM 577 N N . ASP A 1 75 ? -4.883 -18.956 -4.432 1.00 96.06 75 ASP A N 1
ATOM 578 C CA . ASP A 1 75 ? -5.552 -20.243 -4.575 1.00 96.06 75 ASP A CA 1
ATOM 579 C C . ASP A 1 75 ? -4.882 -21.347 -3.730 1.00 96.06 75 ASP A C 1
ATOM 581 O O . ASP A 1 75 ? -3.997 -21.102 -2.909 1.00 96.06 75 ASP A O 1
ATOM 585 N N . GLN A 1 76 ? -5.351 -22.587 -3.883 1.00 96.38 76 GLN A N 1
ATOM 586 C CA . GLN A 1 76 ? -4.828 -23.733 -3.129 1.00 96.38 76 GLN A CA 1
ATOM 587 C C . GLN A 1 76 ? -3.413 -24.151 -3.559 1.00 96.38 76 GLN A C 1
ATOM 589 O O . GLN A 1 76 ? -2.755 -24.872 -2.814 1.00 96.38 76 GLN A O 1
ATOM 594 N N . ASN A 1 77 ? -2.968 -23.712 -4.737 1.00 95.31 77 ASN A N 1
ATOM 595 C CA . ASN A 1 77 ? -1.644 -23.964 -5.295 1.00 95.31 77 ASN A CA 1
ATOM 596 C C . ASN A 1 77 ? -0.691 -22.782 -5.051 1.00 95.31 77 ASN A C 1
ATOM 598 O O . ASN A 1 77 ? 0.374 -22.732 -5.658 1.00 95.31 77 ASN A O 1
ATOM 602 N N . GLU A 1 78 ? -1.081 -21.842 -4.183 1.00 94.56 78 GLU A N 1
ATOM 603 C CA . GLU A 1 78 ? -0.345 -20.614 -3.866 1.00 94.56 78 GLU A CA 1
ATOM 604 C C . GLU A 1 78 ? -0.232 -19.620 -5.038 1.00 94.56 78 GLU A C 1
ATOM 606 O O . GLU A 1 78 ? 0.575 -18.697 -4.984 1.00 94.56 78 GLU A O 1
ATOM 611 N N . VAL A 1 79 ? -1.096 -19.742 -6.055 1.00 97.50 79 VAL A N 1
ATOM 612 C CA . VAL A 1 79 ? -1.157 -18.818 -7.197 1.00 97.50 79 VAL A CA 1
ATOM 613 C C . VAL A 1 79 ? -2.016 -17.604 -6.853 1.00 97.50 79 VAL A C 1
ATOM 615 O O . VAL A 1 79 ? -3.142 -17.726 -6.365 1.00 97.50 79 VAL A O 1
ATOM 618 N N . GLY A 1 80 ? -1.489 -16.418 -7.132 1.00 97.81 80 GLY A N 1
ATOM 619 C CA . GLY A 1 80 ? -2.106 -15.110 -6.935 1.00 97.81 80 GLY A CA 1
ATOM 620 C C . GLY A 1 80 ? -1.140 -14.060 -6.377 1.00 97.81 80 GLY A C 1
ATOM 621 O O . GLY A 1 80 ? -1.363 -12.856 -6.546 1.00 97.81 80 GLY A O 1
ATOM 622 N N . TYR A 1 81 ? -0.057 -14.493 -5.728 1.00 98.56 81 TYR A N 1
ATOM 623 C CA . TYR A 1 81 ? 0.988 -13.625 -5.198 1.00 98.56 81 TYR A CA 1
ATOM 624 C C . TYR A 1 81 ? 2.330 -14.351 -5.093 1.00 98.56 81 TYR A C 1
ATOM 626 O O . TYR A 1 81 ? 2.455 -15.357 -4.397 1.00 98.56 81 TYR A O 1
ATOM 634 N N . ARG A 1 82 ? 3.362 -13.706 -5.632 1.00 97.88 82 ARG A N 1
ATOM 635 C CA . ARG A 1 82 ? 4.760 -13.917 -5.262 1.00 97.88 82 ARG A CA 1
ATOM 636 C C . ARG A 1 82 ? 5.370 -12.577 -4.830 1.00 97.88 82 ARG A C 1
ATOM 638 O O . ARG A 1 82 ? 4.886 -11.534 -5.272 1.00 97.88 82 ARG A O 1
ATOM 645 N N . PRO A 1 83 ? 6.371 -12.578 -3.937 1.00 97.81 83 PRO A N 1
ATOM 646 C CA . PRO A 1 83 ? 7.005 -11.344 -3.495 1.00 97.81 83 PRO A CA 1
ATOM 647 C C . PRO A 1 83 ? 7.854 -10.736 -4.609 1.00 97.81 83 PRO A C 1
ATOM 649 O O . PRO A 1 83 ? 8.510 -11.468 -5.352 1.00 97.81 83 PRO A O 1
ATOM 652 N N . VAL A 1 84 ? 7.922 -9.404 -4.643 1.00 98.06 84 VAL A N 1
ATOM 653 C CA . VAL A 1 84 ? 8.936 -8.697 -5.440 1.00 98.06 84 VAL A CA 1
ATOM 654 C C . VAL A 1 84 ? 10.324 -9.248 -5.068 1.00 98.06 84 VAL A C 1
ATOM 656 O O . VAL A 1 84 ? 10.624 -9.365 -3.874 1.00 98.06 84 VAL A O 1
ATOM 659 N N . PRO A 1 85 ? 11.195 -9.586 -6.039 1.00 97.19 85 PRO A N 1
ATOM 660 C CA . PRO A 1 85 ? 12.490 -10.223 -5.789 1.00 97.19 85 PRO A CA 1
ATOM 661 C C . PRO A 1 85 ? 13.552 -9.224 -5.305 1.00 97.19 85 PRO A C 1
ATOM 663 O O . PRO A 1 85 ? 14.689 -9.217 -5.767 1.00 97.19 85 PRO A O 1
ATOM 666 N N . GLU A 1 86 ? 13.176 -8.368 -4.358 1.00 97.81 86 GLU A N 1
ATOM 667 C CA . GLU A 1 86 ? 14.039 -7.397 -3.705 1.00 97.81 86 GLU A CA 1
ATOM 668 C C . GLU A 1 86 ? 13.551 -7.129 -2.275 1.00 97.81 86 GLU A C 1
ATOM 670 O O . GLU A 1 86 ? 12.359 -7.176 -1.969 1.00 97.81 86 GLU A O 1
ATOM 675 N N . THR A 1 87 ? 14.472 -6.819 -1.365 1.00 97.44 87 THR A N 1
ATOM 676 C CA . THR A 1 87 ? 14.104 -6.436 -0.006 1.00 97.44 87 THR A CA 1
ATOM 677 C C . THR A 1 87 ? 13.552 -5.006 0.031 1.00 97.44 87 THR A C 1
ATOM 679 O O . THR A 1 87 ? 14.035 -4.124 -0.684 1.00 97.44 87 THR A O 1
ATOM 682 N N . PRO A 1 88 ? 12.628 -4.680 0.957 1.00 96.88 88 PRO A N 1
ATOM 683 C CA . PRO A 1 88 ? 12.131 -3.310 1.091 1.00 96.88 88 PRO A CA 1
ATOM 684 C C . PRO A 1 88 ? 13.226 -2.264 1.350 1.00 96.88 88 PRO A C 1
ATOM 686 O O . PRO A 1 88 ? 13.067 -1.090 1.018 1.00 96.88 88 PRO A O 1
ATOM 689 N N . ALA A 1 89 ? 14.332 -2.660 1.989 1.00 97.94 89 ALA A N 1
ATOM 690 C CA . ALA A 1 89 ? 15.444 -1.761 2.274 1.00 97.94 89 ALA A CA 1
ATOM 691 C C . ALA A 1 89 ? 16.255 -1.445 1.012 1.00 97.94 89 ALA A C 1
ATOM 693 O O . ALA A 1 89 ? 16.638 -0.292 0.806 1.00 97.94 89 ALA A O 1
ATOM 694 N N . ASP A 1 90 ? 16.505 -2.447 0.178 1.00 98.31 90 ASP A N 1
ATOM 695 C CA . ASP A 1 90 ? 17.298 -2.298 -1.036 1.00 98.31 90 ASP A CA 1
ATOM 696 C C . ASP A 1 90 ? 16.480 -1.670 -2.165 1.00 98.31 90 ASP A C 1
ATOM 698 O O . ASP A 1 90 ? 16.974 -0.730 -2.791 1.00 98.31 90 ASP A O 1
ATOM 702 N N . LEU A 1 91 ? 15.190 -2.003 -2.292 1.00 98.50 91 LEU A N 1
ATOM 703 C CA . LEU A 1 91 ? 14.275 -1.302 -3.196 1.00 98.50 91 LEU A CA 1
ATOM 704 C C . LEU A 1 91 ? 14.238 0.204 -2.885 1.00 98.50 91 LEU A C 1
ATOM 706 O O . LEU A 1 91 ? 14.387 1.034 -3.780 1.00 98.50 91 LEU A O 1
ATOM 710 N N . LYS A 1 92 ? 14.168 0.600 -1.604 1.00 98.44 92 LYS A N 1
ATOM 711 C CA . LYS A 1 92 ? 14.272 2.022 -1.211 1.00 98.44 92 LYS A CA 1
ATOM 712 C C . LYS A 1 92 ? 15.598 2.664 -1.615 1.00 98.44 92 LYS A C 1
ATOM 714 O O . LYS A 1 92 ? 15.610 3.846 -1.960 1.00 98.44 92 LYS A O 1
ATOM 719 N N . LYS A 1 93 ? 16.717 1.931 -1.563 1.00 98.50 93 LYS A N 1
ATOM 720 C CA . LYS A 1 93 ? 18.020 2.440 -2.025 1.00 98.50 93 LYS A CA 1
ATOM 721 C C . LYS A 1 93 ? 18.042 2.602 -3.543 1.00 98.50 93 LYS A C 1
ATOM 723 O O . LYS A 1 93 ? 18.589 3.595 -4.014 1.00 98.50 93 LYS A O 1
ATOM 728 N N . MET A 1 94 ? 17.466 1.663 -4.294 1.00 98.38 94 MET A N 1
ATOM 729 C CA . MET A 1 94 ? 17.351 1.751 -5.754 1.00 98.38 94 MET A CA 1
ATOM 730 C C . MET A 1 94 ? 16.527 2.976 -6.153 1.00 98.38 94 MET A C 1
ATOM 732 O O . MET A 1 94 ? 17.021 3.835 -6.880 1.00 98.38 94 MET A O 1
ATOM 736 N N . LEU A 1 95 ? 15.331 3.127 -5.576 1.00 98.31 95 LEU A N 1
ATOM 737 C CA . LEU A 1 95 ? 14.453 4.273 -5.828 1.00 98.31 95 LEU A CA 1
ATOM 738 C C . LEU A 1 95 ? 15.111 5.601 -5.437 1.00 98.31 95 LEU A C 1
ATOM 740 O O . LEU A 1 95 ? 14.993 6.583 -6.166 1.00 98.31 95 LEU A O 1
ATOM 744 N N . LYS A 1 96 ? 15.885 5.624 -4.343 1.00 98.12 96 LYS A N 1
ATOM 745 C CA . LYS A 1 96 ? 16.664 6.807 -3.956 1.00 98.12 96 LYS A CA 1
ATOM 746 C C . LYS A 1 96 ? 17.660 7.226 -5.029 1.00 98.12 96 LYS A C 1
ATOM 748 O O . LYS A 1 96 ? 17.754 8.410 -5.325 1.00 98.12 96 LYS A O 1
ATOM 753 N N . LYS A 1 97 ? 18.394 6.277 -5.618 1.00 97.88 97 LYS A N 1
ATOM 754 C CA . LYS A 1 97 ? 19.345 6.583 -6.699 1.00 97.88 97 LYS A CA 1
ATOM 755 C C . LYS A 1 97 ? 18.632 7.182 -7.910 1.00 97.88 97 LYS A C 1
ATOM 757 O O . LYS A 1 97 ? 19.136 8.139 -8.485 1.00 97.88 97 LYS A O 1
ATOM 762 N N . VAL A 1 98 ? 17.459 6.657 -8.264 1.00 97.75 98 VAL A N 1
ATOM 763 C CA . VAL A 1 98 ? 16.637 7.189 -9.362 1.00 97.75 98 VAL A CA 1
ATOM 764 C C . VAL A 1 98 ? 16.188 8.621 -9.067 1.00 97.75 98 VAL A C 1
ATOM 766 O O . VAL A 1 98 ? 16.440 9.514 -9.870 1.00 97.75 98 VAL A O 1
ATOM 769 N N . VAL A 1 99 ? 15.566 8.858 -7.910 1.00 96.19 99 VAL A N 1
ATOM 770 C CA . VAL A 1 99 ? 14.994 10.169 -7.555 1.00 96.19 99 VAL A CA 1
ATOM 771 C C . VAL A 1 99 ? 16.068 11.241 -7.339 1.00 96.19 99 VAL A C 1
ATOM 773 O O . VAL A 1 99 ? 15.858 12.390 -7.715 1.00 96.19 99 VAL A O 1
ATOM 776 N N . ASP A 1 100 ? 17.230 10.877 -6.794 1.00 96.50 100 ASP A N 1
ATOM 777 C CA . ASP A 1 100 ? 18.334 11.815 -6.550 1.00 96.50 100 ASP A CA 1
ATOM 778 C C . ASP A 1 100 ? 19.243 12.033 -7.780 1.00 96.50 100 ASP A C 1
ATOM 780 O O . ASP A 1 100 ? 20.231 12.772 -7.691 1.00 96.50 100 ASP A O 1
ATOM 784 N N . SER A 1 101 ? 18.957 11.382 -8.916 1.00 96.69 101 SER A N 1
ATOM 785 C CA . SER A 1 101 ? 19.771 11.497 -10.133 1.00 96.69 101 SER A CA 1
ATOM 786 C C . SER A 1 101 ? 19.804 12.938 -10.646 1.00 96.69 101 SER A C 1
ATOM 788 O O . SER A 1 101 ? 18.777 13.607 -10.743 1.00 96.69 101 SER A O 1
ATOM 790 N N . LYS A 1 102 ? 20.995 13.427 -11.014 1.00 95.56 102 LYS A N 1
ATOM 791 C CA . LYS A 1 102 ? 21.194 14.835 -11.421 1.00 95.56 102 LYS A CA 1
ATOM 792 C C . LYS A 1 102 ? 21.120 15.052 -12.924 1.00 95.56 102 LYS A C 1
ATOM 794 O O . LYS A 1 102 ? 21.032 16.189 -13.383 1.00 95.56 102 LYS A O 1
ATOM 799 N N . THR A 1 103 ? 21.233 13.975 -13.691 1.00 96.25 103 THR A N 1
ATOM 800 C CA . THR A 1 103 ? 21.222 14.003 -15.153 1.00 96.25 103 THR A CA 1
ATOM 801 C C . THR A 1 103 ? 20.304 12.916 -15.678 1.00 96.25 103 THR A C 1
ATOM 803 O O . THR A 1 103 ? 20.187 11.859 -15.062 1.00 96.25 103 THR A O 1
ATOM 806 N N . GLU A 1 104 ? 19.711 13.144 -16.847 1.00 94.31 104 GLU A N 1
ATOM 807 C CA . GLU A 1 104 ? 18.876 12.148 -17.529 1.00 94.31 104 GLU A CA 1
ATOM 808 C C . GLU A 1 104 ? 19.629 10.828 -17.739 1.00 94.31 104 GLU A C 1
ATOM 810 O O . GLU A 1 104 ? 19.130 9.770 -17.390 1.00 94.31 104 GLU A O 1
ATOM 815 N N . LYS A 1 105 ? 20.899 10.886 -18.154 1.00 95.69 105 LYS A N 1
ATOM 816 C CA . LYS A 1 105 ? 21.733 9.689 -18.341 1.00 95.69 105 LYS A CA 1
ATOM 817 C C . LYS A 1 105 ? 21.939 8.881 -17.053 1.00 95.69 105 LYS A C 1
ATOM 819 O O . LYS A 1 105 ? 22.003 7.655 -17.091 1.00 95.69 105 LYS A O 1
ATOM 824 N N . GLU A 1 106 ? 22.125 9.560 -15.922 1.00 96.38 106 GLU A N 1
ATOM 825 C CA . GLU A 1 106 ? 22.248 8.901 -14.617 1.00 96.38 106 GLU A CA 1
ATOM 826 C C . GLU A 1 106 ? 20.914 8.286 -14.191 1.00 96.38 106 GLU A C 1
ATOM 828 O O . GLU A 1 106 ? 20.887 7.151 -13.718 1.00 96.38 106 GLU A O 1
ATOM 833 N N . LYS A 1 107 ? 19.822 9.019 -14.418 1.00 96.56 107 LYS A N 1
ATOM 834 C CA . LYS A 1 107 ? 18.457 8.592 -14.130 1.00 96.56 107 LYS A CA 1
ATOM 835 C C . LYS A 1 107 ? 18.088 7.337 -14.913 1.00 96.56 107 LYS A C 1
ATOM 837 O O . LYS A 1 107 ? 17.653 6.376 -14.293 1.00 96.56 107 LYS A O 1
ATOM 842 N N . ASP A 1 108 ? 18.339 7.317 -16.221 1.00 95.50 108 ASP A N 1
ATOM 843 C CA . ASP A 1 108 ? 18.075 6.170 -17.098 1.00 95.50 108 ASP A CA 1
ATOM 844 C C . ASP A 1 108 ? 18.841 4.936 -16.616 1.00 95.50 108 ASP A C 1
ATOM 846 O O . ASP A 1 108 ? 18.246 3.905 -16.323 1.00 95.50 108 ASP A O 1
ATOM 850 N N . LYS A 1 109 ? 20.151 5.082 -16.379 1.00 97.56 109 LYS A N 1
ATOM 851 C CA . LYS A 1 109 ? 20.988 3.998 -15.847 1.00 97.56 109 LYS A CA 1
ATOM 852 C C . LYS A 1 109 ? 20.487 3.472 -14.496 1.00 97.56 109 LYS A C 1
ATOM 854 O O . LYS A 1 109 ? 20.553 2.278 -14.224 1.00 97.56 109 LYS A O 1
ATOM 859 N N . ASN A 1 110 ? 20.062 4.363 -13.603 1.00 97.88 110 ASN A N 1
ATOM 860 C CA . ASN A 1 110 ? 19.545 3.969 -12.293 1.00 97.88 110 ASN A CA 1
ATOM 861 C C . ASN A 1 110 ? 18.131 3.373 -12.382 1.00 97.88 110 ASN A C 1
ATOM 863 O O . ASN A 1 110 ? 17.716 2.695 -11.443 1.00 97.88 110 ASN A O 1
ATOM 867 N N . MET A 1 111 ? 17.406 3.628 -13.475 1.00 97.62 111 MET A N 1
ATOM 868 C CA . MET A 1 111 ? 16.077 3.088 -13.739 1.00 97.62 111 MET A CA 1
ATOM 869 C C . MET A 1 111 ? 16.129 1.658 -14.289 1.00 97.62 111 MET A C 1
ATOM 871 O O . MET A 1 111 ? 15.191 0.906 -14.034 1.00 97.62 111 MET A O 1
ATOM 875 N N . ASP A 1 112 ? 17.210 1.254 -14.967 1.00 97.88 112 ASP A N 1
ATOM 876 C CA . ASP A 1 112 ? 17.355 -0.097 -15.543 1.00 97.88 112 ASP A CA 1
ATOM 877 C C . ASP A 1 112 ? 16.997 -1.223 -14.547 1.00 97.88 112 ASP A C 1
ATOM 879 O O . ASP A 1 112 ? 16.140 -2.045 -14.872 1.00 97.88 112 ASP A O 1
ATOM 883 N N . PRO A 1 113 ? 17.499 -1.234 -13.293 1.00 97.94 113 PRO A N 1
ATOM 884 C CA . PRO A 1 113 ? 17.138 -2.278 -12.332 1.00 97.94 113 PRO A CA 1
ATOM 885 C C . PRO A 1 113 ? 15.659 -2.252 -11.914 1.00 97.94 113 PRO A C 1
ATOM 887 O O . PRO A 1 113 ? 15.096 -3.278 -11.550 1.00 97.94 113 PRO A O 1
ATOM 890 N N . ILE A 1 114 ? 15.002 -1.086 -11.952 1.00 98.00 114 ILE A N 1
ATOM 891 C CA . ILE A 1 114 ? 13.558 -0.987 -11.694 1.00 98.00 114 ILE A CA 1
ATOM 892 C C . ILE A 1 114 ? 12.775 -1.563 -12.882 1.00 98.00 114 ILE A C 1
ATOM 894 O O . ILE A 1 114 ? 11.776 -2.245 -12.674 1.00 98.00 114 ILE A O 1
ATOM 898 N N . GLN A 1 115 ? 13.234 -1.342 -14.118 1.00 97.94 115 GLN A N 1
ATOM 899 C CA . GLN A 1 115 ? 12.627 -1.930 -15.320 1.00 97.94 115 GLN A CA 1
ATOM 900 C C . GLN A 1 115 ? 12.781 -3.455 -15.365 1.00 97.94 115 GLN A C 1
ATOM 902 O O . GLN A 1 115 ? 11.877 -4.156 -15.825 1.00 97.94 115 GLN A O 1
ATOM 907 N N . GLU A 1 116 ? 13.882 -3.990 -14.835 1.00 98.25 116 GLU A N 1
ATOM 908 C CA . GLU A 1 116 ? 14.043 -5.434 -14.641 1.00 98.25 116 GLU A CA 1
ATOM 909 C C . GLU A 1 116 ? 12.956 -5.990 -13.707 1.00 98.25 116 GLU A C 1
ATOM 911 O O . GLU A 1 116 ? 12.286 -6.955 -14.070 1.00 98.25 116 GLU A O 1
ATOM 916 N N . LEU A 1 117 ? 12.681 -5.335 -12.569 1.00 98.56 117 LEU A N 1
ATOM 917 C CA . LEU A 1 117 ? 11.571 -5.724 -11.682 1.00 98.56 117 LEU A CA 1
ATOM 918 C C . LEU A 1 117 ? 10.206 -5.630 -12.385 1.00 98.56 117 LEU A C 1
ATOM 920 O O . LEU A 1 117 ? 9.372 -6.519 -12.236 1.00 98.56 117 LEU A O 1
ATOM 924 N N . VAL A 1 118 ? 9.979 -4.591 -13.195 1.00 98.31 118 VAL A N 1
ATOM 925 C CA . VAL A 1 118 ? 8.748 -4.456 -13.998 1.00 98.31 118 VAL A CA 1
ATOM 926 C C . VAL A 1 118 ? 8.598 -5.610 -14.994 1.00 98.31 118 VAL A C 1
ATOM 928 O O . VAL A 1 118 ? 7.482 -6.074 -15.224 1.00 98.31 118 VAL A O 1
ATOM 931 N N . THR A 1 119 ? 9.703 -6.089 -15.566 1.00 98.38 119 THR A N 1
ATOM 932 C CA . THR A 1 119 ? 9.714 -7.241 -16.480 1.00 98.38 119 THR A CA 1
ATOM 933 C C . THR A 1 119 ? 9.347 -8.528 -15.746 1.00 98.38 119 THR A C 1
ATOM 935 O O . THR A 1 119 ? 8.521 -9.294 -16.237 1.00 98.38 119 THR A O 1
ATOM 938 N N . LEU A 1 120 ? 9.890 -8.741 -14.543 1.00 98.44 120 LEU A N 1
ATOM 939 C CA . LEU A 1 120 ? 9.543 -9.891 -13.700 1.00 98.44 120 LEU A CA 1
ATOM 940 C C . LEU A 1 120 ? 8.058 -9.889 -13.319 1.00 98.44 120 LEU A C 1
ATOM 942 O O . LEU A 1 120 ? 7.400 -10.922 -13.420 1.00 98.44 120 LEU A O 1
ATOM 946 N N . VAL A 1 121 ? 7.503 -8.710 -13.029 1.00 98.50 121 VAL A N 1
ATOM 947 C CA . VAL A 1 121 ? 6.061 -8.541 -12.815 1.00 98.50 121 VAL A CA 1
ATOM 948 C C . VAL A 1 121 ? 5.237 -8.958 -14.038 1.00 98.50 121 VAL A C 1
ATOM 950 O O . VAL A 1 121 ? 4.142 -9.486 -13.865 1.00 98.50 121 VAL A O 1
ATOM 953 N N . GLN A 1 122 ? 5.715 -8.753 -15.272 1.00 98.25 122 GLN A N 1
ATOM 954 C CA . GLN A 1 122 ? 4.977 -9.233 -16.449 1.00 98.25 122 GLN A CA 1
ATOM 955 C C . GLN A 1 122 ? 4.925 -10.762 -16.497 1.00 98.25 122 GLN A C 1
ATOM 957 O O . GLN A 1 122 ? 3.850 -11.312 -16.716 1.00 98.25 122 GLN A O 1
ATOM 962 N N . PHE A 1 123 ? 6.036 -11.445 -16.200 1.00 98.25 123 PHE A N 1
ATOM 963 C CA . PHE A 1 123 ? 6.031 -12.907 -16.085 1.00 98.25 123 PHE A CA 1
ATOM 964 C C . PHE A 1 123 ? 5.086 -13.384 -14.978 1.00 98.25 123 PHE A C 1
ATOM 966 O O . PHE A 1 123 ? 4.321 -14.322 -15.180 1.00 98.25 123 PHE A O 1
ATOM 973 N N . ALA A 1 124 ? 5.076 -12.704 -13.831 1.00 98.31 124 ALA A N 1
ATOM 974 C CA . ALA A 1 124 ? 4.145 -13.009 -12.752 1.00 98.31 124 ALA A CA 1
ATOM 975 C C . ALA A 1 124 ? 2.683 -12.804 -13.172 1.00 98.31 124 ALA A C 1
ATOM 977 O O . ALA A 1 124 ? 1.837 -13.636 -12.860 1.00 98.31 124 ALA A O 1
ATOM 978 N N . ASN A 1 125 ? 2.377 -11.745 -13.926 1.00 98.06 125 ASN A N 1
ATOM 979 C CA . ASN A 1 125 ? 1.035 -11.521 -14.461 1.00 98.06 125 ASN A CA 1
ATOM 980 C C . ASN A 1 125 ? 0.604 -12.642 -15.419 1.00 98.06 125 ASN A C 1
ATOM 982 O O . ASN A 1 125 ? -0.528 -13.115 -15.314 1.00 98.06 125 ASN A O 1
ATOM 986 N N . ASP A 1 126 ? 1.487 -13.097 -16.311 1.00 98.00 126 ASP A N 1
ATOM 987 C CA . ASP A 1 126 ? 1.206 -14.229 -17.207 1.00 98.00 126 ASP A CA 1
ATOM 988 C C . ASP A 1 126 ? 0.937 -15.525 -16.417 1.00 98.00 126 ASP A C 1
ATOM 990 O O . ASP A 1 126 ? 0.099 -16.343 -16.802 1.00 98.00 126 ASP A O 1
ATOM 994 N N . GLU A 1 127 ? 1.585 -15.674 -15.260 1.00 97.88 127 GLU A N 1
ATOM 995 C CA . GLU A 1 127 ? 1.430 -16.789 -14.318 1.00 97.88 127 GLU A CA 1
ATOM 996 C C . GLU A 1 127 ? 0.334 -16.547 -13.254 1.00 97.88 127 GLU A C 1
ATOM 998 O O . GLU A 1 127 ? 0.205 -17.313 -12.303 1.00 97.88 127 GLU A O 1
ATOM 1003 N N . CYS A 1 128 ? -0.503 -15.517 -13.438 1.00 97.88 128 CYS A N 1
ATOM 1004 C CA . CYS A 1 128 ? -1.622 -15.129 -12.565 1.00 97.88 128 CYS A CA 1
ATOM 1005 C C . CYS A 1 128 ? -1.251 -14.635 -11.150 1.00 97.88 128 CYS A C 1
ATOM 1007 O O . CYS A 1 128 ? -2.134 -14.430 -10.314 1.00 97.88 128 CYS A O 1
ATOM 1009 N N . ASP A 1 129 ? 0.022 -14.343 -10.889 1.00 98.44 129 ASP A N 1
ATOM 1010 C CA . ASP A 1 129 ? 0.530 -13.755 -9.646 1.00 98.44 129 ASP A CA 1
ATOM 1011 C C . ASP A 1 129 ? 0.422 -12.222 -9.628 1.00 98.44 129 ASP A C 1
ATOM 1013 O O . ASP A 1 129 ? 1.379 -11.484 -9.385 1.00 98.44 129 ASP A O 1
ATOM 1017 N N . TYR A 1 130 ? -0.795 -11.717 -9.835 1.00 98.50 130 TYR A N 1
ATOM 1018 C CA . TYR A 1 130 ? -1.084 -10.280 -9.944 1.00 98.50 130 TYR A CA 1
ATOM 1019 C C . TYR A 1 130 ? -0.694 -9.465 -8.699 1.00 98.50 130 TYR A C 1
ATOM 1021 O O . TYR A 1 130 ? -0.557 -8.238 -8.754 1.00 98.50 130 TYR A O 1
ATOM 1029 N N . GLY A 1 131 ? -0.549 -10.131 -7.550 1.00 98.56 131 GLY A N 1
ATOM 1030 C CA . GLY A 1 131 ? -0.140 -9.508 -6.301 1.00 98.56 131 GLY A CA 1
ATOM 1031 C C . GLY A 1 131 ? 1.267 -8.900 -6.330 1.00 98.56 131 GLY A C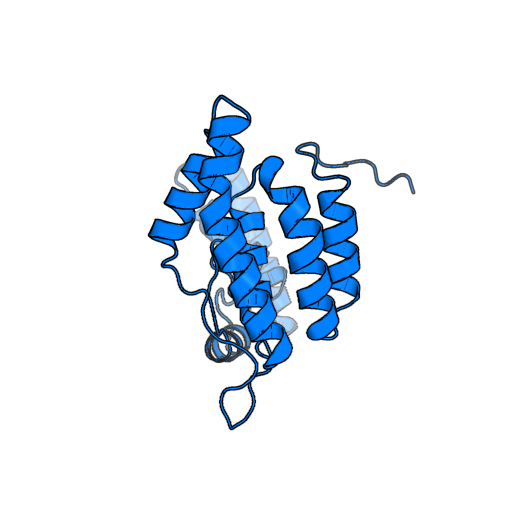 1
ATOM 1032 O O . GLY A 1 131 ? 1.472 -7.908 -5.632 1.00 98.56 131 GLY A O 1
ATOM 1033 N N . GLU A 1 132 ? 2.192 -9.420 -7.145 1.00 98.69 132 GLU A N 1
ATOM 1034 C CA . GLU A 1 132 ? 3.5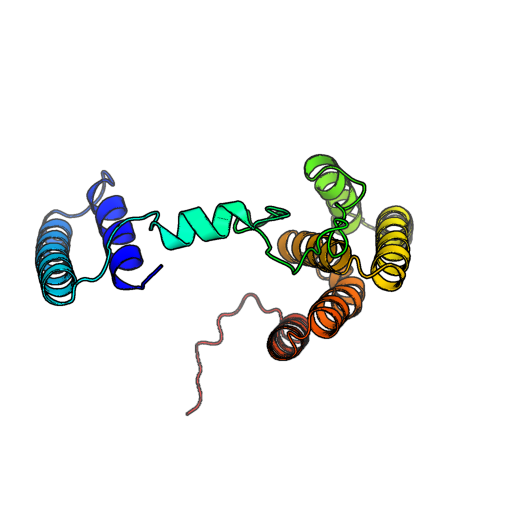59 -8.879 -7.248 1.00 98.69 132 GLU A CA 1
ATOM 1035 C C . GLU A 1 132 ? 3.548 -7.476 -7.871 1.00 98.69 132 GLU A C 1
ATOM 1037 O O . GLU A 1 132 ? 4.106 -6.524 -7.322 1.00 98.69 132 GLU A O 1
ATOM 1042 N N . GLY A 1 133 ? 2.821 -7.309 -8.982 1.00 98.44 133 GLY A N 1
ATOM 1043 C CA . GLY A 1 133 ? 2.665 -6.008 -9.632 1.00 98.44 133 GLY A CA 1
ATOM 1044 C C . GLY A 1 133 ? 1.946 -4.985 -8.752 1.00 98.44 133 GLY A C 1
ATOM 1045 O O . GLY A 1 133 ? 2.297 -3.801 -8.762 1.00 98.44 133 GLY A O 1
ATOM 1046 N N . LEU A 1 134 ? 0.980 -5.439 -7.943 1.00 98.81 134 LEU A N 1
ATOM 1047 C CA . LEU A 1 134 ? 0.320 -4.588 -6.954 1.00 98.81 134 LEU A CA 1
ATOM 1048 C C . LEU A 1 134 ? 1.288 -4.143 -5.846 1.00 98.81 134 LEU A C 1
ATOM 1050 O O . LEU A 1 134 ? 1.259 -2.975 -5.462 1.00 98.81 134 LEU A O 1
ATOM 1054 N N . GLU A 1 135 ? 2.123 -5.048 -5.327 1.00 98.69 135 GLU A N 1
ATOM 1055 C CA . GLU A 1 135 ? 3.149 -4.733 -4.326 1.00 98.69 135 GLU A CA 1
ATOM 1056 C C . GLU A 1 135 ? 4.136 -3.696 -4.863 1.00 98.69 135 GLU A C 1
ATOM 1058 O O . GLU A 1 135 ? 4.239 -2.608 -4.288 1.00 98.69 135 GLU A O 1
ATOM 1063 N N . LEU A 1 136 ? 4.792 -3.995 -5.991 1.00 98.75 136 LEU A N 1
ATOM 1064 C CA . LEU A 1 136 ? 5.790 -3.109 -6.590 1.00 98.75 136 LEU A CA 1
ATOM 1065 C C . LEU A 1 136 ? 5.189 -1.729 -6.881 1.00 98.75 136 LEU A C 1
ATOM 1067 O O . LEU A 1 136 ? 5.755 -0.703 -6.502 1.00 98.75 136 LEU A O 1
ATOM 1071 N N . GLY A 1 137 ? 4.003 -1.688 -7.493 1.00 98.56 137 GLY A N 1
ATOM 1072 C CA . GLY A 1 137 ? 3.310 -0.437 -7.784 1.00 98.56 137 GLY A CA 1
ATOM 1073 C C . GLY A 1 137 ? 3.008 0.389 -6.528 1.00 98.56 137 GLY A C 1
ATOM 1074 O O . GLY A 1 137 ? 3.227 1.600 -6.512 1.00 98.56 137 GLY A O 1
ATOM 1075 N N . ILE A 1 138 ? 2.538 -0.239 -5.446 1.00 98.62 138 ILE A N 1
ATOM 1076 C CA . ILE A 1 138 ? 2.241 0.462 -4.188 1.00 98.62 138 ILE A CA 1
ATOM 1077 C C . ILE A 1 138 ? 3.520 0.968 -3.518 1.00 98.62 138 ILE A C 1
ATOM 1079 O O . ILE A 1 138 ? 3.505 2.063 -2.948 1.00 98.62 138 ILE A O 1
ATOM 1083 N N . ASP A 1 139 ? 4.615 0.214 -3.585 1.00 98.69 139 ASP A N 1
ATOM 1084 C CA . ASP A 1 139 ? 5.907 0.610 -3.024 1.00 98.69 139 ASP A CA 1
ATOM 1085 C C . ASP A 1 139 ? 6.488 1.823 -3.756 1.00 98.69 139 ASP A C 1
ATOM 1087 O O . ASP A 1 139 ? 6.822 2.823 -3.112 1.00 98.69 139 ASP A O 1
ATOM 1091 N N . LEU A 1 140 ? 6.504 1.800 -5.092 1.00 98.38 140 LEU A N 1
ATOM 1092 C CA . LEU A 1 140 ? 6.910 2.941 -5.923 1.00 98.38 140 LEU A CA 1
ATOM 1093 C C . LEU A 1 140 ? 6.021 4.166 -5.656 1.00 98.38 140 LEU A C 1
ATOM 1095 O O . LEU A 1 140 ? 6.518 5.279 -5.465 1.00 98.38 140 LEU A O 1
ATOM 1099 N N . PHE A 1 141 ? 4.702 3.968 -5.578 1.00 98.12 141 PHE A N 1
ATOM 1100 C CA . PHE A 1 141 ? 3.753 5.047 -5.304 1.00 98.12 141 PHE A CA 1
ATOM 1101 C C . PHE A 1 141 ? 3.974 5.673 -3.920 1.00 98.12 141 PHE A C 1
ATOM 1103 O O . PHE A 1 141 ? 3.945 6.902 -3.784 1.00 98.12 141 PHE A O 1
ATOM 1110 N N . SER A 1 142 ? 4.215 4.833 -2.909 1.00 97.69 142 SER A N 1
ATOM 1111 C CA . SER A 1 142 ? 4.456 5.241 -1.521 1.00 97.69 142 SER A CA 1
ATOM 1112 C C . SER A 1 142 ? 5.817 5.909 -1.330 1.00 97.69 142 SER A C 1
ATOM 1114 O O . SER A 1 142 ? 5.948 6.757 -0.451 1.00 97.69 142 SER A O 1
ATOM 1116 N N . TYR A 1 143 ? 6.824 5.537 -2.129 1.00 97.81 143 TYR A N 1
ATOM 1117 C CA . TYR A 1 143 ? 8.122 6.211 -2.141 1.00 97.81 143 TYR A CA 1
ATOM 1118 C C . TYR A 1 143 ? 7.994 7.649 -2.665 1.00 97.81 143 TYR A C 1
ATOM 1120 O O . TYR A 1 143 ? 8.502 8.581 -2.043 1.00 97.81 143 TYR A O 1
ATOM 1128 N N . GLY A 1 144 ? 7.246 7.823 -3.760 1.00 94.12 144 GLY A N 1
ATOM 1129 C CA . GLY A 1 144 ? 7.016 9.120 -4.394 1.00 94.12 144 GLY A CA 1
ATOM 1130 C C . GLY A 1 144 ? 8.141 9.559 -5.338 1.00 94.12 144 GLY A C 1
ATOM 1131 O O . GLY A 1 144 ? 9.210 8.961 -5.388 1.00 94.12 144 GLY A O 1
ATOM 1132 N N . GLY A 1 145 ? 7.880 10.615 -6.108 1.00 92.88 145 GLY A N 1
ATOM 1133 C CA . GLY A 1 145 ? 8.781 11.129 -7.142 1.00 92.88 145 GLY A CA 1
ATOM 1134 C C . GLY A 1 145 ? 8.182 10.982 -8.538 1.00 92.88 145 GLY A C 1
ATOM 1135 O O . GLY A 1 145 ? 7.875 9.875 -8.980 1.00 92.88 145 GLY A O 1
ATOM 1136 N N . ASP A 1 146 ? 8.052 12.106 -9.242 1.00 93.31 146 ASP A N 1
ATOM 1137 C CA . ASP A 1 146 ? 7.334 12.184 -10.524 1.00 93.31 146 ASP A CA 1
ATOM 1138 C C . ASP A 1 146 ? 7.973 11.327 -11.624 1.00 93.31 146 ASP A C 1
ATOM 1140 O O . ASP A 1 146 ? 7.289 10.830 -12.513 1.00 93.31 146 ASP A O 1
ATOM 1144 N N . VAL A 1 147 ? 9.280 11.068 -11.517 1.00 95.06 147 VAL A N 1
ATOM 1145 C CA . VAL A 1 147 ? 10.024 10.157 -12.402 1.00 95.06 147 VAL A CA 1
ATOM 1146 C C . VAL A 1 147 ? 9.455 8.730 -12.416 1.00 95.06 147 VAL A C 1
ATOM 1148 O O . VAL A 1 147 ? 9.615 8.018 -13.402 1.00 95.06 147 VAL A O 1
ATOM 1151 N N . LEU A 1 148 ? 8.778 8.306 -11.344 1.00 96.50 148 LEU A N 1
ATOM 1152 C CA . LEU A 1 148 ? 8.182 6.973 -11.234 1.00 96.50 148 LEU A CA 1
ATOM 1153 C C . LEU A 1 148 ? 6.769 6.909 -11.830 1.00 96.50 148 LEU A C 1
ATOM 1155 O O . LEU A 1 148 ? 6.256 5.812 -12.044 1.00 96.50 148 LEU A O 1
ATOM 1159 N N . HIS A 1 149 ? 6.124 8.053 -12.093 1.00 96.00 149 HIS A N 1
ATOM 1160 C CA . HIS A 1 149 ? 4.736 8.093 -12.561 1.00 96.00 149 HIS A CA 1
ATOM 1161 C C . HIS A 1 149 ? 4.504 7.308 -13.860 1.00 96.00 149 HIS A C 1
ATOM 1163 O O . HIS A 1 149 ? 3.554 6.532 -13.866 1.00 96.00 149 HIS A O 1
ATOM 1169 N N . PRO A 1 150 ? 5.371 7.371 -14.894 1.00 95.94 150 PRO A N 1
ATOM 1170 C CA . PRO A 1 150 ? 5.173 6.575 -16.107 1.00 95.94 150 PRO A CA 1
ATOM 1171 C C . PRO A 1 150 ? 5.096 5.064 -15.839 1.00 95.94 150 PRO A C 1
ATOM 1173 O O . PRO A 1 150 ? 4.276 4.365 -16.419 1.00 95.94 150 PRO A O 1
ATOM 1176 N N . ILE A 1 151 ? 5.902 4.545 -14.906 1.00 96.88 151 ILE A N 1
ATOM 1177 C CA . ILE A 1 151 ? 5.845 3.127 -14.512 1.00 96.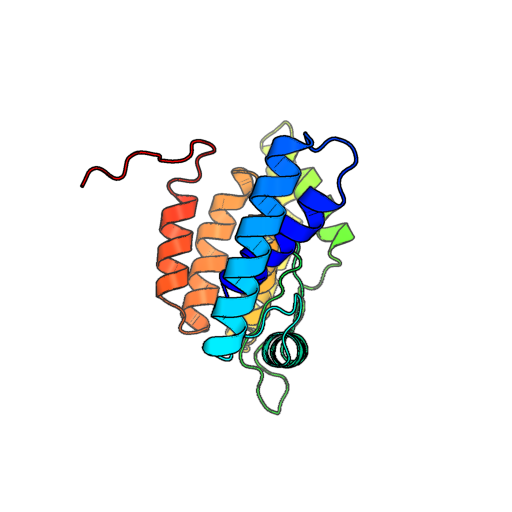88 151 ILE A CA 1
ATOM 1178 C C . ILE A 1 151 ? 4.540 2.837 -13.755 1.00 96.88 151 ILE A C 1
ATOM 1180 O O . ILE A 1 151 ? 3.892 1.814 -13.983 1.00 96.88 151 ILE A O 1
ATOM 1184 N N . LEU A 1 152 ? 4.136 3.742 -12.860 1.00 97.75 152 LEU A N 1
ATOM 1185 C CA . LEU A 1 152 ? 2.924 3.605 -12.049 1.00 97.75 152 LEU A CA 1
ATOM 1186 C C . LEU A 1 152 ? 1.635 3.663 -12.874 1.00 97.75 152 LEU A C 1
ATOM 1188 O O . LEU A 1 152 ? 0.693 2.941 -12.549 1.00 97.75 152 LEU A O 1
ATOM 1192 N N . GLU A 1 153 ? 1.608 4.472 -13.935 1.00 96.81 153 GLU A N 1
ATOM 1193 C CA . GLU A 1 153 ? 0.507 4.566 -14.903 1.00 96.81 153 GLU A CA 1
ATOM 1194 C C . GLU A 1 153 ? 0.265 3.248 -15.650 1.00 96.81 153 GLU A C 1
ATOM 1196 O O . GLU A 1 153 ? -0.822 3.028 -16.182 1.00 96.81 153 GLU A O 1
ATOM 1201 N N . HIS A 1 154 ? 1.239 2.337 -15.646 1.00 95.38 154 HIS A N 1
ATOM 1202 C CA . HIS A 1 154 ? 1.093 0.999 -16.207 1.00 95.38 154 HIS A CA 1
ATOM 1203 C C . HIS A 1 154 ? 0.852 -0.057 -15.123 1.00 95.38 154 HIS A C 1
ATOM 1205 O O . HIS A 1 154 ? -0.137 -0.787 -15.193 1.00 95.38 154 HIS A O 1
ATOM 1211 N N . LEU A 1 155 ? 1.711 -0.124 -14.097 1.00 97.38 155 LEU A N 1
ATOM 1212 C CA . LEU A 1 155 ? 1.671 -1.182 -13.080 1.00 97.38 155 LEU A CA 1
ATOM 1213 C C . LEU A 1 155 ? 0.355 -1.215 -12.296 1.00 97.38 155 LEU A C 1
ATOM 1215 O O . LEU A 1 155 ? -0.293 -2.259 -12.221 1.00 97.38 155 LEU A O 1
ATOM 1219 N N . LEU A 1 156 ? -0.042 -0.091 -11.691 1.00 98.44 156 LEU A N 1
ATOM 1220 C CA . LEU A 1 156 ? -1.178 -0.074 -10.766 1.00 98.44 156 LEU A CA 1
ATOM 1221 C C . LEU A 1 156 ? -2.523 -0.239 -11.488 1.00 98.44 156 LEU A C 1
ATOM 1223 O O . LEU A 1 156 ? -3.308 -1.084 -11.049 1.00 98.44 156 LEU A O 1
ATOM 1227 N N . PRO A 1 157 ? -2.808 0.482 -12.593 1.00 98.56 157 PRO A N 1
ATOM 1228 C CA . PRO A 1 157 ? -4.010 0.246 -13.389 1.00 98.56 157 PRO A CA 1
ATOM 1229 C C . PRO A 1 157 ? -4.157 -1.206 -13.844 1.00 98.56 157 PRO A C 1
ATOM 1231 O O . PRO A 1 157 ? -5.239 -1.779 -13.700 1.00 98.56 157 PRO A O 1
ATOM 1234 N N . LEU A 1 158 ? -3.075 -1.818 -14.341 1.00 98.56 158 LEU A N 1
ATOM 1235 C CA . LEU A 1 158 ? -3.092 -3.206 -14.795 1.00 98.56 158 LEU A CA 1
ATOM 1236 C C . LEU A 1 158 ? -3.321 -4.179 -13.634 1.00 98.56 158 LEU A C 1
ATOM 1238 O O . LEU A 1 158 ? -4.217 -5.014 -13.720 1.00 98.56 158 LEU A O 1
ATOM 1242 N N . ALA A 1 159 ? -2.583 -4.042 -12.529 1.00 98.56 159 ALA A N 1
ATOM 1243 C CA . ALA A 1 159 ? -2.747 -4.907 -11.361 1.00 98.56 159 ALA A CA 1
ATOM 1244 C C . ALA A 1 159 ? -4.174 -4.832 -10.794 1.00 98.56 159 ALA A C 1
ATOM 1246 O O . ALA A 1 159 ? -4.791 -5.858 -10.505 1.00 98.56 159 ALA A O 1
ATOM 1247 N N . TYR A 1 160 ? -4.748 -3.628 -10.682 1.00 98.81 160 TYR A N 1
ATOM 1248 C CA . TYR A 1 160 ? -6.137 -3.470 -10.253 1.00 98.81 160 TYR A CA 1
ATOM 1249 C C . TYR A 1 160 ? -7.126 -4.093 -11.237 1.00 98.81 160 TYR A C 1
ATOM 1251 O O . TYR A 1 160 ? -8.068 -4.747 -10.797 1.00 98.81 160 TYR A O 1
ATOM 1259 N N . GLN A 1 161 ? -6.909 -3.948 -12.544 1.00 98.56 161 GLN A N 1
ATOM 1260 C CA . GLN A 1 161 ? -7.745 -4.576 -13.563 1.00 98.56 161 GLN A CA 1
ATOM 1261 C C . GLN A 1 161 ? -7.694 -6.110 -13.495 1.00 98.56 161 GLN A C 1
ATOM 1263 O O . GLN A 1 161 ? -8.747 -6.744 -13.484 1.00 98.56 161 GLN A O 1
ATOM 1268 N N . LEU A 1 162 ? -6.500 -6.703 -13.401 1.00 98.31 162 LEU A N 1
ATOM 1269 C CA . LEU A 1 162 ? -6.313 -8.157 -13.293 1.00 98.31 162 LEU A CA 1
ATOM 1270 C C . LEU A 1 162 ? -6.935 -8.722 -12.005 1.00 98.31 162 LEU A C 1
ATOM 1272 O O . LEU A 1 162 ? -7.486 -9.818 -12.001 1.00 98.31 162 LEU A O 1
ATOM 1276 N N . LEU A 1 163 ? -6.943 -7.933 -10.928 1.00 98.44 163 LEU A N 1
ATOM 1277 C CA . LEU A 1 163 ? -7.618 -8.261 -9.669 1.00 98.44 163 LEU A CA 1
ATOM 1278 C C . LEU A 1 163 ? -9.132 -7.970 -9.671 1.00 98.44 163 LEU A C 1
ATOM 1280 O O . LEU A 1 163 ? -9.779 -8.169 -8.638 1.00 98.44 163 LEU A O 1
ATOM 1284 N N . GLY A 1 164 ? -9.697 -7.462 -10.772 1.00 98.38 164 GLY A N 1
ATOM 1285 C CA . GLY A 1 164 ? -11.116 -7.107 -10.886 1.00 98.38 164 GLY A CA 1
ATOM 1286 C C . GLY A 1 164 ? -11.545 -5.902 -10.035 1.00 98.38 164 GLY A C 1
ATOM 1287 O O . GLY A 1 164 ? -12.684 -5.847 -9.581 1.00 98.38 164 GLY A O 1
ATOM 1288 N N . ARG A 1 165 ? -10.637 -4.954 -9.773 1.00 98.44 165 ARG A N 1
ATOM 1289 C CA . ARG A 1 165 ? -10.817 -3.764 -8.911 1.00 98.44 165 ARG A CA 1
ATOM 1290 C C . ARG A 1 165 ? -10.822 -2.472 -9.734 1.00 98.44 165 ARG A C 1
ATOM 1292 O O . ARG A 1 165 ? -9.965 -1.606 -9.554 1.00 98.44 165 ARG A O 1
ATOM 1299 N N . PHE A 1 166 ? -11.755 -2.357 -10.670 1.00 98.12 166 PHE A N 1
ATOM 1300 C CA . PHE A 1 166 ? -11.765 -1.291 -11.678 1.00 98.12 166 PHE A CA 1
ATOM 1301 C C . PHE A 1 166 ? -11.863 0.122 -11.086 1.00 98.12 166 PHE A C 1
ATOM 1303 O O . PHE A 1 166 ? -11.201 1.035 -11.567 1.00 98.12 166 PHE A O 1
ATOM 1310 N N . GLU A 1 167 ? -12.579 0.302 -9.981 1.00 98.44 167 GLU A N 1
ATOM 1311 C CA . GLU A 1 167 ? -12.702 1.599 -9.311 1.00 98.44 167 GLU A CA 1
ATOM 1312 C C . GLU A 1 167 ? -11.351 2.075 -8.756 1.00 98.44 167 GLU A C 1
ATOM 1314 O O . GLU A 1 167 ? -11.044 3.265 -8.760 1.00 98.44 167 GLU A O 1
ATOM 1319 N N . TYR A 1 168 ? -10.495 1.154 -8.302 1.00 98.44 168 TYR A N 1
ATOM 1320 C CA . TYR A 1 168 ? -9.157 1.507 -7.819 1.00 98.44 168 TYR A CA 1
ATOM 1321 C C . TYR A 1 168 ? -8.218 1.877 -8.962 1.00 98.44 168 TYR A C 1
ATOM 1323 O O . TYR A 1 168 ? -7.377 2.759 -8.779 1.00 98.44 168 TYR A O 1
ATOM 1331 N N . LYS A 1 169 ? -8.401 1.264 -10.138 1.00 98.06 169 LYS A N 1
ATOM 1332 C CA . LYS A 1 169 ? -7.752 1.694 -11.379 1.00 98.06 169 LYS A CA 1
ATOM 1333 C C . LYS A 1 169 ? -8.132 3.143 -11.715 1.00 98.06 169 LYS A C 1
ATOM 1335 O O . LYS A 1 169 ? -7.243 3.969 -11.891 1.00 98.06 169 LYS A O 1
ATOM 1340 N N . GLU A 1 170 ? -9.419 3.480 -11.727 1.00 97.81 170 GLU A N 1
ATOM 1341 C CA . GLU A 1 170 ? -9.868 4.849 -12.028 1.00 97.81 170 GLU A CA 1
ATOM 1342 C C . GLU A 1 170 ? -9.325 5.875 -11.022 1.00 97.81 170 GLU A C 1
ATOM 1344 O O . GLU A 1 170 ? -8.855 6.952 -11.406 1.00 97.81 170 GLU A O 1
ATOM 1349 N N . ILE A 1 171 ? -9.333 5.524 -9.729 1.00 97.56 171 ILE A N 1
ATOM 1350 C CA . ILE A 1 171 ? -8.779 6.367 -8.666 1.00 97.56 171 ILE A CA 1
ATOM 1351 C C . ILE A 1 171 ? -7.290 6.618 -8.898 1.00 97.56 171 ILE A C 1
ATOM 1353 O O . ILE A 1 171 ? -6.868 7.773 -8.838 1.00 97.56 171 ILE A O 1
ATOM 1357 N N . ILE A 1 172 ? -6.485 5.578 -9.151 1.00 97.81 172 ILE A N 1
ATOM 1358 C CA . ILE A 1 172 ? -5.038 5.766 -9.303 1.00 97.81 172 ILE A CA 1
ATOM 1359 C C . ILE A 1 172 ? -4.695 6.529 -10.585 1.00 97.81 172 ILE A C 1
ATOM 1361 O O . ILE A 1 172 ? -3.846 7.415 -10.536 1.00 97.81 172 ILE A O 1
ATOM 1365 N N . GLU A 1 173 ? -5.392 6.279 -11.695 1.00 96.69 173 GLU A N 1
ATOM 1366 C CA . GLU A 1 173 ? -5.211 7.034 -12.941 1.00 96.69 173 GLU A CA 1
ATOM 1367 C C . GLU A 1 173 ? -5.554 8.519 -12.754 1.00 96.69 173 GLU A C 1
ATOM 1369 O O . GLU A 1 173 ? -4.810 9.402 -13.177 1.00 96.69 173 GLU A O 1
ATOM 1374 N N . SER A 1 174 ? -6.678 8.826 -12.095 1.00 95.44 174 SER A N 1
ATOM 1375 C CA . SER A 1 174 ? -7.047 10.212 -11.783 1.00 95.44 174 SER A CA 1
ATOM 1376 C C . SER A 1 174 ? -6.042 10.871 -10.836 1.00 95.44 174 SER A C 1
ATOM 1378 O O . SER A 1 174 ? -5.644 12.019 -11.054 1.00 95.44 174 SER A O 1
ATOM 1380 N N . HIS A 1 175 ? -5.597 10.134 -9.816 1.00 95.06 175 HIS A N 1
ATOM 1381 C CA . HIS A 1 175 ? -4.656 10.636 -8.825 1.00 95.06 175 HIS A CA 1
ATOM 1382 C C . HIS A 1 175 ? -3.292 10.937 -9.448 1.00 95.06 175 HIS A C 1
ATOM 1384 O O . HIS A 1 175 ? -2.766 12.015 -9.207 1.00 95.06 175 HIS A O 1
ATOM 1390 N N . LEU A 1 176 ? -2.730 10.051 -10.276 1.00 94.19 176 LEU A N 1
ATOM 1391 C CA . LEU A 1 176 ? -1.439 10.298 -10.929 1.00 94.19 176 LEU A CA 1
ATOM 1392 C C . LEU A 1 176 ? -1.500 11.500 -11.886 1.00 94.19 176 LEU A C 1
ATOM 1394 O O . LEU A 1 176 ? -0.575 12.310 -11.886 1.00 94.19 176 LEU A O 1
ATOM 1398 N N . ARG A 1 177 ? -2.624 11.694 -12.596 1.00 92.00 177 ARG A N 1
ATOM 1399 C CA . ARG A 1 177 ? -2.854 12.880 -13.446 1.00 92.00 177 ARG A CA 1
ATOM 1400 C C . ARG A 1 177 ? -2.888 14.199 -12.669 1.00 92.00 177 ARG A C 1
ATOM 1402 O O . ARG A 1 177 ? -2.521 15.234 -13.214 1.00 92.00 177 ARG A O 1
ATOM 1409 N N . HIS A 1 178 ? -3.327 14.173 -11.410 1.00 88.81 178 HIS A N 1
ATOM 1410 C CA . HIS A 1 178 ? -3.526 15.371 -10.586 1.00 88.81 178 HIS A CA 1
ATOM 1411 C C . HIS A 1 178 ? -2.881 15.240 -9.203 1.00 88.81 178 HIS A C 1
ATOM 1413 O O . HIS A 1 178 ? -3.458 15.652 -8.192 1.00 88.81 178 HIS A O 1
ATOM 1419 N N . ARG A 1 179 ? -1.676 14.661 -9.135 1.00 88.56 179 ARG A N 1
ATOM 1420 C CA . ARG A 1 179 ? -0.974 14.443 -7.866 1.00 88.56 179 ARG A CA 1
ATOM 1421 C C . ARG A 1 179 ? -0.421 15.765 -7.338 1.00 88.56 179 ARG A C 1
ATOM 1423 O O . ARG A 1 179 ? 0.714 16.142 -7.604 1.00 88.56 179 ARG A O 1
ATOM 1430 N N . SER A 1 180 ? -1.254 16.489 -6.600 1.00 83.19 180 SER A N 1
ATOM 1431 C CA . SER A 1 180 ? -0.944 17.809 -6.053 1.00 83.19 180 SER A CA 1
ATOM 1432 C C . SER A 1 180 ? -0.711 17.751 -4.545 1.00 83.19 180 SER A C 1
ATOM 1434 O O . SER A 1 180 ? -1.391 17.032 -3.818 1.00 83.19 180 SER A O 1
ATOM 1436 N N . HIS A 1 181 ? 0.210 18.582 -4.055 1.00 77.81 181 HIS A N 1
ATOM 1437 C CA . HIS A 1 181 ? 0.357 18.853 -2.621 1.00 77.81 181 HIS A CA 1
ATOM 1438 C C . HIS A 1 181 ? -0.711 19.817 -2.080 1.00 77.81 181 HIS A C 1
ATOM 1440 O O . HIS A 1 181 ? -0.811 20.010 -0.868 1.00 77.81 181 HIS A O 1
ATOM 1446 N N . LYS A 1 182 ? -1.500 20.446 -2.960 1.00 76.12 182 LYS A N 1
ATOM 1447 C CA . LYS A 1 182 ? -2.621 21.297 -2.561 1.00 76.12 182 LYS A CA 1
ATOM 1448 C C . LYS A 1 182 ? -3.823 20.409 -2.261 1.00 76.12 182 LYS A C 1
ATOM 1450 O O . LYS A 1 182 ? -4.243 19.628 -3.109 1.00 76.12 182 LYS A O 1
ATOM 1455 N N . VAL A 1 183 ? -4.388 20.549 -1.066 1.00 63.06 183 VAL A N 1
ATOM 1456 C CA . VAL A 1 183 ? -5.696 19.968 -0.755 1.00 63.06 183 VAL A CA 1
ATOM 1457 C C . VAL A 1 183 ? -6.736 20.771 -1.532 1.00 63.06 183 VAL A C 1
ATOM 1459 O O . VAL A 1 183 ? -6.842 21.981 -1.330 1.00 63.06 183 VAL A O 1
ATOM 1462 N N . ASN A 1 184 ? -7.477 20.121 -2.431 1.00 58.62 184 ASN A N 1
ATOM 1463 C CA . ASN A 1 184 ? -8.639 20.740 -3.065 1.00 58.62 184 ASN A CA 1
ATOM 1464 C C . ASN A 1 184 ? -9.712 20.930 -1.984 1.00 58.62 184 ASN A C 1
ATOM 1466 O O . ASN A 1 184 ? -10.456 20.008 -1.665 1.00 58.62 184 ASN A O 1
ATOM 1470 N N . ASN A 1 185 ? -9.744 22.118 -1.383 1.00 53.47 185 ASN A N 1
ATOM 1471 C CA . ASN A 1 185 ? -10.751 22.514 -0.394 1.00 53.47 185 ASN A CA 1
ATOM 1472 C C . ASN A 1 185 ? -12.063 22.986 -1.042 1.00 53.47 185 ASN A C 1
ATOM 1474 O O . ASN A 1 185 ? -12.981 23.392 -0.336 1.00 53.47 185 ASN A O 1
ATOM 1478 N N . GLU A 1 186 ? -12.156 22.939 -2.367 1.00 54.00 186 GLU A N 1
ATOM 1479 C CA . GLU A 1 186 ? -13.307 23.414 -3.122 1.00 54.00 186 GLU A CA 1
ATOM 1480 C C . GLU A 1 186 ? -14.021 22.206 -3.729 1.00 54.00 186 GLU A C 1
ATOM 1482 O O . GLU A 1 186 ? -13.686 21.716 -4.804 1.00 54.00 186 GLU A O 1
ATOM 1487 N N . LEU A 1 187 ? -15.000 21.688 -2.986 1.00 48.22 187 LEU A N 1
ATOM 1488 C CA . LEU A 1 187 ? -16.156 21.054 -3.605 1.00 48.22 187 LEU A CA 1
ATOM 1489 C C . LEU A 1 187 ? -17.037 22.210 -4.082 1.00 48.22 187 LEU A C 1
ATOM 1491 O O . LEU A 1 187 ? -17.828 22.738 -3.302 1.00 48.22 187 LEU A O 1
ATOM 1495 N N . GLU A 1 188 ? -16.849 22.651 -5.324 1.00 44.72 188 GLU A N 1
ATOM 1496 C CA . GLU A 1 188 ? -17.891 23.422 -6.001 1.00 44.72 188 GLU A CA 1
ATOM 1497 C C . GLU A 1 188 ? -19.095 22.479 -6.165 1.00 44.72 188 GLU A C 1
ATOM 1499 O O . GLU A 1 188 ? -19.074 21.553 -6.977 1.00 44.72 188 GLU A O 1
ATOM 1504 N N . LEU A 1 189 ? -20.078 22.649 -5.276 1.00 38.25 189 LEU A N 1
ATOM 1505 C CA . LEU A 1 189 ? -21.405 22.030 -5.326 1.00 38.25 189 LEU A CA 1
ATOM 1506 C C . LEU A 1 189 ? -22.338 22.862 -6.204 1.00 38.25 189 LEU A C 1
ATOM 1508 O O . LEU A 1 189 ? -22.313 24.106 -6.056 1.00 38.25 189 LEU A O 1
#

Secondary structure (DSSP, 8-state):
--HHHHHHHHHHHHHHSTT--HHHHHHHHHHHHHHHHHHHHTT----SS-HHHHHHHTT-SB--TTSS-B-----TTSTT----SS-HHHHHHHHHHHHT-SSHHHHHHHHHHHHHHHHHHHHHHHTT-HHHHHHHHHHHHHH--GGGHHHHHHHHHHHHHHTT-HHHHHHHHHHHHT--SS-------

Radius of gyration: 21.32 Å; chains: 1; bounding box: 48×47×50 Å

pLDDT: mean 94.0, std 9.76, range [38.25, 98.81]

InterPro domains:
  IPR019361 Histone PARylation factor 1 [PF10228] (1-179)
  IPR019361 Histone PARylation factor 1 [PTHR13386] (1-185)

Organism: Magallana gigas (NCBI:txid29159)

Sequence (189 aa):
ENIFGAVKNIIDETLKAKSTDQEKKKKMEHFQSKLVNFAQTKGICLALQSPSMKQRNKKVVCKSFHGAGIVVPVDQNEVGYRPVPETPADLKKMLKKVVDSKTEKEKDKNMDPIQELVTLVQFANDECDYGEGLELGIDLFSYGGDVLHPILEHLLPLAYQLLGRFEYKEIIESHLRHRSHKVNNELEL

Foldseek 3Di:
DDPLLVLLVVLVVQLPDPDDDPVNNVVSVVVSVVSVVVCVVVVHDNDPQDPVNVVVVVQFPDLAPVRSGDHADADPVRQQADAQPDDLVVVLVLLCQLQVDPDPVSNVVSCVVVVVSVVVCVVSVVSNNLHHLCRSLRNLVVSDDLSCLVVNLPSNLVSCVSRVNNVSSVVSNVCNVPVDPDDPPDPPD